Protein AF-A0A4D6GVQ2-F1 (afdb_monomer_lite)

Foldseek 3Di:
DDDDDDPPPDDDPPDDDDPPPPPPQQPALLVLLQPQDPWAKAKDWDWFQQCDPQDADPNDTFRTWIKMKIWTQHNQRKTKIKMWTKTAHNVCQQFIKGKIKIWIDDDDQPPPDQQAKIKMKMKMFGFGWDQDPPPGIDTDTDDPDIDIDIDIGTLVPDGLVVSLRSLLSSCNNPVPRSCVVCVVVVNCVPRPVVCSVVSCRSPHHDD

Structure (mmCIF, N/CA/C/O backbone):
data_AF-A0A4D6GVQ2-F1
#
_entry.id   AF-A0A4D6GVQ2-F1
#
loop_
_atom_site.group_PDB
_atom_site.id
_atom_site.type_symbol
_atom_site.label_atom_id
_atom_site.label_alt_id
_atom_site.label_comp_id
_atom_site.label_asym_id
_atom_site.label_entity_id
_atom_site.label_seq_id
_atom_site.pdbx_PDB_ins_code
_atom_site.Cartn_x
_atom_site.Cartn_y
_atom_site.Cartn_z
_atom_site.occupancy
_atom_site.B_iso_or_equiv
_atom_site.auth_seq_id
_atom_site.auth_comp_id
_atom_site.auth_asym_id
_atom_site.auth_atom_id
_atom_site.pdbx_PDB_model_num
ATOM 1 N N . MET A 1 1 ? -18.948 27.643 -24.471 1.00 31.52 1 MET A N 1
ATOM 2 C CA . MET A 1 1 ? -17.619 28.224 -24.749 1.00 31.52 1 MET A CA 1
ATOM 3 C C . MET A 1 1 ? -17.144 28.860 -23.460 1.00 31.52 1 MET A C 1
ATOM 5 O O . MET A 1 1 ? -17.769 29.808 -23.008 1.00 31.52 1 MET A O 1
ATOM 9 N N . THR A 1 2 ? -16.166 28.245 -22.803 1.00 42.34 2 THR A N 1
ATOM 10 C CA . THR A 1 2 ? -15.691 28.621 -21.466 1.00 42.34 2 THR A CA 1
ATOM 11 C C . THR A 1 2 ? -14.835 29.878 -21.585 1.00 42.34 2 THR A C 1
ATOM 13 O O . THR A 1 2 ? -13.816 29.862 -22.275 1.00 42.34 2 THR A O 1
ATOM 16 N N . ALA A 1 3 ? -15.286 30.978 -20.984 1.00 47.34 3 ALA A N 1
ATOM 17 C CA . ALA A 1 3 ? -14.523 32.217 -20.927 1.00 47.34 3 ALA A CA 1
ATOM 18 C C . ALA A 1 3 ? -13.301 32.003 -20.023 1.00 47.34 3 ALA A C 1
ATOM 20 O O . ALA A 1 3 ? -13.436 31.558 -18.884 1.00 47.34 3 ALA A O 1
ATOM 21 N N . TRP A 1 4 ? -12.112 32.266 -20.558 1.00 43.34 4 TRP A N 1
ATOM 22 C CA . TRP A 1 4 ? -10.882 32.321 -19.778 1.00 43.34 4 TRP A CA 1
ATOM 23 C C . TRP A 1 4 ? -10.948 33.515 -18.820 1.00 43.34 4 TRP A C 1
ATOM 25 O O . TRP A 1 4 ? -11.376 34.595 -19.218 1.00 43.34 4 TRP A O 1
ATOM 35 N N . ILE A 1 5 ? -10.541 33.311 -17.567 1.00 50.09 5 ILE A N 1
ATOM 36 C CA . ILE A 1 5 ? -10.506 34.361 -16.543 1.00 50.09 5 ILE A CA 1
ATOM 37 C C . ILE A 1 5 ? -9.301 35.268 -16.828 1.00 50.09 5 ILE A C 1
ATOM 39 O O . ILE A 1 5 ? -8.162 34.800 -16.804 1.00 50.09 5 ILE A O 1
ATOM 43 N N . ASP A 1 6 ? -9.560 36.546 -17.108 1.00 53.50 6 ASP A N 1
ATOM 44 C CA . ASP A 1 6 ? -8.537 37.577 -17.307 1.00 53.50 6 ASP A CA 1
ATOM 45 C C . ASP A 1 6 ? -7.999 38.057 -15.938 1.00 53.50 6 ASP A C 1
ATOM 47 O O . ASP A 1 6 ? -8.772 38.563 -15.119 1.00 53.50 6 ASP A O 1
ATOM 51 N N . PRO A 1 7 ? -6.686 37.934 -15.657 1.00 50.69 7 PRO A N 1
ATOM 52 C CA . PRO A 1 7 ? -6.075 38.385 -14.403 1.00 50.69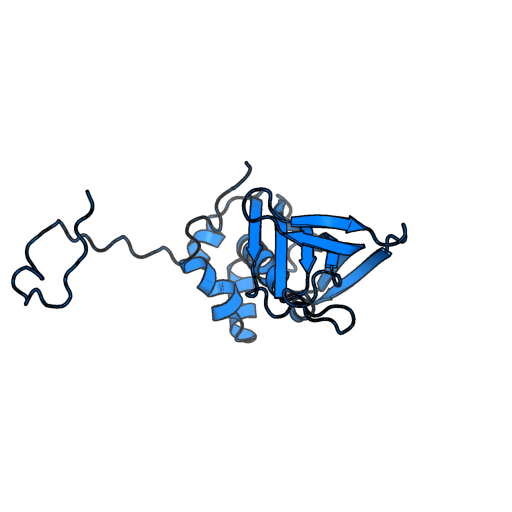 7 PRO A CA 1
ATOM 53 C C . PRO A 1 7 ? -6.169 39.897 -14.140 1.00 50.69 7 PRO A C 1
ATOM 55 O O . PRO A 1 7 ? -5.866 40.330 -13.027 1.00 50.69 7 PRO A O 1
ATOM 58 N N . ASN A 1 8 ? -6.555 40.701 -15.137 1.00 52.34 8 ASN A N 1
ATOM 59 C CA . ASN A 1 8 ? -6.670 42.155 -15.030 1.00 52.34 8 ASN A CA 1
ATOM 60 C C . ASN A 1 8 ? -8.111 42.667 -14.856 1.00 52.34 8 ASN A C 1
ATOM 62 O O . ASN A 1 8 ? -8.295 43.884 -14.765 1.00 52.34 8 ASN A O 1
ATOM 66 N N . GLU A 1 9 ? -9.127 41.799 -14.755 1.00 44.41 9 GLU A N 1
ATOM 67 C CA . GLU A 1 9 ? -10.478 42.242 -14.386 1.00 44.41 9 GLU A CA 1
ATOM 68 C C . GLU A 1 9 ? -10.534 42.642 -12.901 1.00 44.41 9 GLU A C 1
ATOM 70 O O . GLU A 1 9 ? -10.651 41.843 -11.967 1.00 44.41 9 GLU A O 1
ATOM 75 N N . THR A 1 10 ? -10.422 43.945 -12.670 1.00 47.41 10 THR A N 1
ATOM 76 C CA . THR A 1 10 ? -10.479 44.583 -11.361 1.00 47.41 10 THR A CA 1
ATOM 77 C C . THR A 1 10 ? -11.883 44.500 -10.750 1.00 47.41 10 THR A C 1
ATOM 79 O O . THR A 1 10 ? -12.776 45.275 -11.065 1.00 47.41 10 THR A O 1
ATOM 82 N N . ARG A 1 11 ? -12.034 43.562 -9.806 1.00 52.59 11 ARG A N 1
ATOM 83 C CA . ARG A 1 11 ? -12.835 43.632 -8.563 1.00 52.59 11 ARG A CA 1
ATOM 84 C C . ARG A 1 11 ? -14.104 44.511 -8.595 1.00 52.59 11 ARG A C 1
ATOM 86 O O . ARG A 1 11 ? -14.066 45.681 -8.219 1.00 52.59 11 ARG A O 1
ATOM 93 N N . SER A 1 12 ? -15.260 43.894 -8.847 1.00 47.81 12 SER A N 1
ATOM 94 C CA . SER A 1 12 ? -16.537 44.401 -8.301 1.00 47.81 12 SER A CA 1
ATOM 95 C C . SER A 1 12 ? -17.561 43.342 -7.880 1.00 47.81 12 SER A C 1
ATOM 97 O O . SER A 1 12 ? -18.487 43.687 -7.161 1.00 47.81 12 SER A O 1
ATOM 99 N N . ASN A 1 13 ? -17.372 42.059 -8.213 1.00 47.66 13 ASN A N 1
ATOM 100 C CA . ASN A 1 13 ? -18.377 41.019 -7.923 1.00 47.66 13 ASN A CA 1
ATOM 101 C C . ASN A 1 13 ? -17.930 39.937 -6.925 1.00 47.66 13 ASN A C 1
ATOM 103 O O . ASN A 1 13 ? -18.569 38.896 -6.813 1.00 47.66 13 ASN A O 1
ATOM 107 N N . TRP A 1 14 ? -16.859 40.169 -6.162 1.00 43.16 14 TRP A N 1
ATOM 108 C CA . TRP A 1 14 ? -16.526 39.306 -5.025 1.00 43.16 14 TRP A CA 1
ATOM 109 C C . TRP A 1 14 ? -17.446 39.643 -3.844 1.00 43.16 14 TRP A C 1
ATOM 111 O O . TRP A 1 14 ? -17.082 40.457 -2.998 1.00 43.16 14 TRP A O 1
ATOM 121 N N . GLY A 1 15 ? -18.643 39.052 -3.819 1.00 44.25 15 GLY A N 1
ATOM 122 C CA . GLY A 1 15 ? -19.545 39.116 -2.663 1.00 44.25 15 GLY A CA 1
ATOM 123 C C . GLY A 1 15 ? -21.009 39.455 -2.948 1.00 44.25 15 GLY A C 1
ATOM 124 O O . GLY A 1 15 ? -21.621 40.121 -2.120 1.00 44.25 15 GLY A O 1
ATOM 125 N N . GLN A 1 16 ? -21.578 39.037 -4.084 1.00 43.53 16 GLN A N 1
ATOM 126 C CA . GLN A 1 16 ? -23.038 39.036 -4.253 1.00 43.53 16 GLN A CA 1
ATOM 127 C C . GLN A 1 16 ? -23.552 37.650 -4.655 1.00 43.53 16 GLN A C 1
ATOM 129 O O . GLN A 1 16 ? -23.486 37.258 -5.817 1.00 43.53 16 GLN A O 1
ATOM 134 N N . ASP A 1 17 ? -24.026 36.947 -3.626 1.00 49.34 17 ASP A N 1
ATOM 135 C CA . ASP A 1 17 ? -25.096 35.949 -3.574 1.00 49.34 17 ASP A CA 1
ATOM 136 C C . ASP A 1 17 ? -25.233 34.977 -4.759 1.00 49.34 17 ASP A C 1
ATOM 138 O O . ASP A 1 17 ? -26.080 35.121 -5.643 1.00 49.34 17 ASP A O 1
ATOM 142 N N . GLN A 1 18 ? -24.490 33.876 -4.681 1.00 48.69 18 GLN A N 1
ATOM 143 C CA . GLN A 1 18 ? -25.150 32.572 -4.739 1.00 48.69 18 GLN A CA 1
ATOM 144 C C . GLN A 1 18 ? -25.273 32.086 -3.299 1.00 48.69 18 GLN A C 1
ATOM 146 O O . GLN A 1 18 ? -24.472 32.490 -2.467 1.00 48.69 18 GLN A O 1
ATOM 151 N N . ASP A 1 19 ? -26.307 31.307 -3.006 1.00 47.62 19 ASP A N 1
ATOM 152 C CA . ASP A 1 19 ? -26.579 30.689 -1.707 1.00 47.62 19 ASP A CA 1
ATOM 153 C C . ASP A 1 19 ? -25.318 29.941 -1.215 1.00 47.62 19 ASP A C 1
ATOM 155 O O . ASP A 1 19 ? -25.113 28.763 -1.504 1.00 47.62 19 ASP A O 1
ATOM 159 N N . ASP A 1 20 ? -24.413 30.666 -0.548 1.00 47.25 20 ASP A N 1
ATOM 160 C CA . ASP A 1 20 ? -23.130 30.194 -0.028 1.00 47.25 20 ASP A CA 1
ATOM 161 C C . ASP A 1 20 ? -23.420 29.443 1.276 1.00 47.25 20 ASP A C 1
ATOM 163 O O . ASP A 1 20 ? -22.915 29.754 2.360 1.00 47.25 20 ASP A O 1
ATOM 167 N N . THR A 1 21 ? -24.265 28.411 1.199 1.00 51.47 21 THR A N 1
ATOM 168 C CA . THR A 1 21 ? -24.137 27.323 2.155 1.00 51.47 21 THR A CA 1
ATOM 169 C C . THR A 1 21 ? -22.737 26.780 1.948 1.00 51.47 21 THR A C 1
ATOM 171 O O . THR A 1 21 ? -22.467 26.099 0.955 1.00 51.47 21 THR A O 1
ATOM 174 N N . LEU A 1 22 ? -21.833 27.142 2.865 1.00 53.53 22 LEU A N 1
ATOM 175 C CA . LEU A 1 22 ? -20.539 26.491 2.993 1.00 53.53 22 LEU A CA 1
ATOM 176 C C . LEU A 1 22 ? -20.786 24.988 2.831 1.00 53.53 22 LEU A C 1
ATOM 178 O O . LEU A 1 22 ? -21.693 24.474 3.496 1.00 53.53 22 LEU A O 1
ATOM 182 N N . PRO A 1 23 ? -20.048 24.297 1.946 1.00 57.31 23 PRO A N 1
ATOM 183 C CA . PRO A 1 23 ? -20.227 22.865 1.792 1.00 57.31 23 PRO A CA 1
ATOM 184 C C . PRO A 1 23 ? -20.141 22.222 3.172 1.00 57.31 23 PRO A C 1
ATOM 186 O O . PRO A 1 23 ? -19.286 22.612 3.979 1.00 57.31 23 PRO A O 1
ATOM 189 N N . ASP A 1 24 ? -21.045 21.277 3.444 1.00 58.78 24 ASP A N 1
ATOM 190 C CA . ASP A 1 24 ? -21.084 20.584 4.727 1.00 58.78 24 ASP A CA 1
ATOM 191 C C . ASP A 1 24 ? -19.670 20.160 5.112 1.00 58.78 24 ASP A C 1
ATOM 193 O O . ASP A 1 24 ? -18.930 19.578 4.307 1.00 58.78 24 ASP A O 1
ATOM 197 N N . ARG A 1 25 ? -19.275 20.493 6.345 1.00 65.12 25 ARG A N 1
ATOM 198 C CA . ARG A 1 25 ? -17.953 20.144 6.858 1.00 65.12 25 ARG A CA 1
ATOM 199 C C . ARG A 1 25 ? -17.745 18.653 6.618 1.00 65.12 25 ARG A C 1
ATOM 201 O O . ARG A 1 25 ? -18.511 17.837 7.130 1.00 65.12 25 ARG A O 1
ATOM 208 N N . ALA A 1 26 ? -16.712 18.312 5.844 1.00 63.72 26 ALA A N 1
ATOM 209 C CA . ALA A 1 26 ? -16.400 16.922 5.550 1.00 63.72 26 ALA A CA 1
ATOM 210 C C . ALA A 1 26 ? -16.341 16.141 6.867 1.00 63.72 26 ALA A C 1
ATOM 212 O O . ALA A 1 26 ? -15.605 16.521 7.787 1.00 63.72 26 ALA A O 1
ATOM 213 N N . ARG A 1 27 ? -17.159 15.088 6.964 1.00 77.81 27 ARG A N 1
ATOM 214 C CA . ARG A 1 27 ? -17.234 14.276 8.179 1.00 77.81 27 ARG A CA 1
ATOM 215 C C . ARG A 1 27 ? -15.834 13.760 8.536 1.00 77.81 27 ARG A C 1
ATOM 217 O O . ARG A 1 27 ? -15.112 13.339 7.621 1.00 77.81 27 ARG A O 1
ATOM 224 N N . PRO A 1 28 ? -15.435 13.791 9.819 1.00 86.19 28 PRO A N 1
ATOM 225 C CA . PRO A 1 28 ? -14.136 13.299 10.258 1.00 86.19 28 PRO A CA 1
ATOM 226 C C . PRO A 1 28 ? -13.843 11.886 9.743 1.00 86.19 28 PRO A C 1
ATOM 228 O O . PRO A 1 28 ? -14.727 11.030 9.704 1.00 86.19 28 PRO A O 1
ATOM 231 N N . THR A 1 29 ? -12.583 11.629 9.372 1.00 90.44 29 THR A N 1
ATOM 232 C CA . THR A 1 29 ? -12.117 10.318 8.881 1.00 90.44 29 THR A CA 1
ATOM 233 C C . THR A 1 29 ? -12.570 9.173 9.786 1.00 90.44 29 THR A C 1
ATOM 235 O O . THR A 1 29 ? -13.053 8.159 9.295 1.00 90.44 29 THR A O 1
ATOM 238 N N . ILE A 1 30 ? -12.441 9.351 11.102 1.00 91.88 30 ILE A N 1
ATOM 239 C CA . ILE A 1 30 ? -12.736 8.314 12.096 1.00 91.88 30 ILE A CA 1
ATOM 240 C C . ILE A 1 30 ? -14.224 8.005 12.183 1.00 91.88 30 ILE A C 1
ATOM 242 O O . ILE A 1 30 ? -14.588 6.837 12.259 1.00 91.88 30 ILE A O 1
ATOM 246 N N . GLU A 1 31 ? -15.082 9.021 12.107 1.00 91.19 31 GLU A N 1
ATOM 247 C CA . GLU A 1 31 ? -16.534 8.820 12.097 1.00 91.19 31 GLU A CA 1
ATOM 248 C C . GLU A 1 31 ? -16.954 8.028 10.855 1.00 91.19 31 GLU A C 1
ATOM 250 O O . GLU A 1 31 ? -17.662 7.030 10.961 1.00 91.19 31 GLU A O 1
ATOM 255 N N . ARG A 1 32 ? -16.423 8.397 9.680 1.00 93.31 32 ARG A N 1
ATOM 256 C CA . ARG A 1 32 ? -16.677 7.665 8.428 1.00 93.31 32 ARG A CA 1
ATOM 257 C C . ARG A 1 32 ? -16.190 6.215 8.492 1.00 93.31 32 ARG A C 1
ATOM 259 O O . ARG A 1 32 ? -16.883 5.321 8.014 1.00 93.31 32 ARG A O 1
ATOM 266 N N . ALA A 1 33 ? -15.013 5.979 9.069 1.00 92.44 33 ALA A N 1
ATOM 267 C CA . ALA A 1 33 ? -14.464 4.636 9.219 1.00 92.44 33 ALA A CA 1
ATOM 268 C C . ALA A 1 33 ? -15.300 3.785 10.192 1.00 92.44 33 ALA A C 1
ATOM 270 O O . ALA A 1 33 ? -15.617 2.641 9.881 1.00 92.44 33 ALA A O 1
ATOM 271 N N . ALA A 1 34 ? -15.718 4.355 11.327 1.00 90.56 34 ALA A N 1
ATOM 272 C CA . ALA A 1 34 ? -16.506 3.666 12.350 1.00 90.56 34 ALA A CA 1
ATOM 273 C C . ALA A 1 34 ? -17.932 3.306 11.899 1.00 90.56 34 ALA A C 1
ATOM 275 O O . ALA A 1 34 ? -18.481 2.302 12.343 1.00 90.56 34 ALA A O 1
ATOM 276 N N . GLU A 1 35 ? -18.530 4.095 11.005 1.00 92.31 35 GLU A N 1
ATOM 277 C CA . GLU A 1 35 ? -19.838 3.796 10.405 1.00 92.31 35 GLU A CA 1
ATOM 278 C C . GLU A 1 35 ? -19.778 2.709 9.318 1.00 92.31 35 GLU A C 1
ATOM 280 O O . GLU A 1 35 ? -20.816 2.261 8.823 1.00 92.31 35 GLU A O 1
ATOM 285 N N . THR A 1 36 ? -18.579 2.284 8.913 1.00 92.19 36 THR A N 1
ATOM 286 C CA . THR A 1 36 ? -18.422 1.305 7.838 1.00 92.19 36 THR A CA 1
ATOM 287 C C . THR A 1 36 ? -18.815 -0.084 8.317 1.00 92.19 36 THR A C 1
ATOM 289 O O . THR A 1 36 ? -18.169 -0.673 9.180 1.00 92.19 36 THR A O 1
ATOM 292 N N . GLY A 1 37 ? -19.867 -0.638 7.717 1.00 90.62 37 GLY A N 1
ATOM 293 C CA . GLY A 1 37 ? -20.284 -2.011 7.974 1.00 90.62 37 GLY A CA 1
ATOM 294 C C . GLY A 1 37 ? -19.305 -3.039 7.403 1.00 90.62 37 GLY A C 1
ATOM 295 O O . GLY A 1 37 ? -18.723 -2.844 6.334 1.00 90.62 37 GLY A O 1
ATOM 296 N N . LEU A 1 38 ? -19.173 -4.166 8.103 1.00 91.06 38 LEU A N 1
ATOM 297 C CA . LEU A 1 38 ? -18.469 -5.352 7.619 1.00 91.06 38 LEU A CA 1
ATOM 298 C C . LEU A 1 38 ? -19.464 -6.368 7.025 1.00 91.06 38 LEU A C 1
ATOM 300 O O . LEU A 1 38 ? -20.580 -6.493 7.535 1.00 91.06 38 LEU A O 1
ATOM 304 N N . PRO A 1 39 ? -19.078 -7.138 5.991 1.00 94.00 39 PRO A N 1
ATOM 305 C CA . PRO A 1 39 ? -17.797 -7.088 5.289 1.00 94.00 39 PRO A CA 1
ATOM 306 C C . PRO A 1 39 ? -17.661 -5.843 4.401 1.00 94.00 39 PRO A C 1
ATOM 308 O O . PRO A 1 39 ? -18.630 -5.331 3.839 1.00 94.00 39 PRO A O 1
ATOM 311 N N . PHE A 1 40 ? -16.422 -5.395 4.237 1.00 94.50 40 PHE A N 1
ATOM 312 C CA . PHE A 1 40 ? -16.062 -4.255 3.406 1.00 94.50 40 PHE A CA 1
ATOM 313 C C . PHE A 1 40 ? -15.113 -4.683 2.290 1.00 94.50 40 PHE A C 1
ATOM 315 O O . PHE A 1 40 ? -14.178 -5.449 2.529 1.00 94.50 40 PHE A O 1
ATOM 322 N N . GLN A 1 41 ? -15.313 -4.151 1.084 1.00 95.88 41 GLN A N 1
ATOM 323 C CA . GLN A 1 41 ? -14.420 -4.376 -0.046 1.00 95.88 41 GLN A CA 1
ATOM 324 C C . GLN A 1 41 ? -14.369 -3.161 -0.974 1.00 95.88 41 GLN A C 1
ATOM 326 O O . GLN A 1 41 ? -15.376 -2.495 -1.225 1.00 95.88 41 GLN A O 1
ATOM 331 N N . TYR A 1 42 ? -13.194 -2.921 -1.545 1.00 95.25 42 TYR A N 1
ATOM 332 C CA . TYR A 1 42 ? -13.009 -2.000 -2.653 1.00 95.25 42 TYR A CA 1
ATOM 333 C C . TYR A 1 42 ? -12.035 -2.540 -3.694 1.00 95.25 42 TYR A C 1
ATOM 335 O O . TYR A 1 42 ? -11.153 -3.351 -3.398 1.00 95.25 42 TYR A O 1
ATOM 343 N N . ARG A 1 43 ? -12.158 -1.992 -4.898 1.00 95.44 43 ARG A N 1
ATOM 344 C CA . ARG A 1 43 ? -11.197 -2.055 -5.986 1.00 95.44 43 ARG A CA 1
ATOM 345 C C . ARG A 1 43 ? -10.769 -0.639 -6.356 1.00 95.44 43 ARG A C 1
ATOM 347 O O . ARG A 1 43 ? -11.571 0.289 -6.337 1.00 95.44 43 ARG A O 1
ATOM 354 N N . GLU A 1 44 ? -9.491 -0.467 -6.652 1.00 94.19 44 GLU A N 1
ATOM 355 C CA . GLU A 1 44 ? -8.927 0.813 -7.066 1.00 94.19 44 GLU A CA 1
ATOM 356 C C . GLU A 1 44 ? -7.783 0.577 -8.049 1.00 94.19 44 GLU A C 1
ATOM 358 O O . GLU A 1 44 ? -6.957 -0.309 -7.836 1.00 94.19 44 GLU A O 1
ATOM 363 N N . GLN A 1 45 ? -7.735 1.360 -9.122 1.00 94.19 45 GLN A N 1
ATOM 364 C CA . GLN A 1 45 ? -6.622 1.383 -10.065 1.00 94.19 45 GLN A CA 1
ATOM 365 C C . GLN A 1 45 ? -5.852 2.686 -9.879 1.00 94.19 45 GLN A C 1
ATOM 367 O O . GLN A 1 45 ? -6.442 3.748 -9.671 1.00 94.19 45 GLN A O 1
ATOM 372 N N . ARG A 1 46 ? -4.527 2.596 -9.914 1.00 93.06 46 ARG A N 1
ATOM 373 C CA . ARG A 1 46 ? -3.617 3.729 -9.791 1.00 93.06 46 ARG A CA 1
ATOM 374 C C . ARG A 1 46 ? -2.623 3.700 -10.933 1.00 93.06 46 ARG A C 1
ATOM 376 O O . ARG A 1 46 ? -2.119 2.635 -11.279 1.00 93.06 46 ARG A O 1
ATOM 383 N N . TYR A 1 47 ? -2.338 4.884 -11.451 1.00 94.19 47 TYR A N 1
ATOM 384 C CA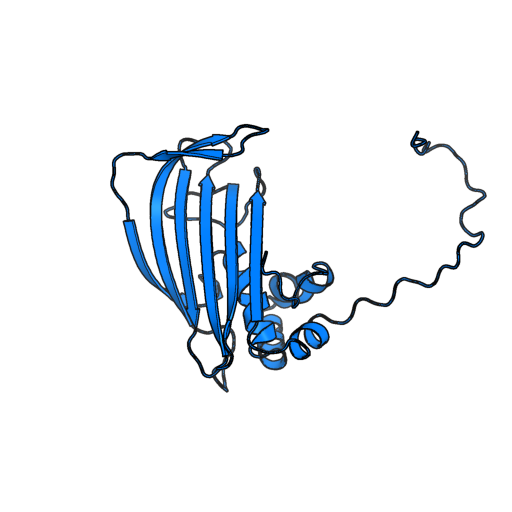 . TYR A 1 47 ? -1.302 5.132 -12.434 1.00 94.19 47 TYR A CA 1
ATOM 385 C C . TYR A 1 47 ? -0.412 6.258 -11.911 1.00 94.19 47 TYR A C 1
ATOM 387 O O . TYR A 1 47 ? -0.916 7.275 -11.429 1.00 94.19 47 TYR A O 1
ATOM 395 N N . PHE A 1 48 ? 0.894 6.046 -11.981 1.00 93.75 48 PHE A N 1
ATOM 396 C CA . PHE A 1 48 ? 1.931 6.987 -11.596 1.00 93.75 48 PHE A CA 1
ATOM 397 C C . PHE A 1 48 ? 2.905 7.120 -12.754 1.00 93.75 48 PHE A C 1
ATOM 399 O O . PHE A 1 48 ? 3.463 6.122 -13.208 1.00 93.75 48 PHE A O 1
ATOM 406 N N . ASP A 1 49 ? 3.132 8.359 -13.170 1.00 92.19 49 ASP A N 1
ATOM 407 C CA . ASP A 1 49 ? 4.124 8.731 -14.171 1.00 92.19 49 ASP A CA 1
ATOM 408 C C . ASP A 1 49 ? 5.141 9.658 -13.506 1.00 92.19 49 ASP A C 1
ATOM 410 O O . ASP A 1 49 ? 4.800 10.773 -13.104 1.00 92.19 49 ASP A O 1
ATOM 414 N N . GLY A 1 50 ? 6.335 9.132 -13.231 1.00 92.88 50 GLY A N 1
ATOM 415 C CA . GLY A 1 50 ? 7.438 9.839 -12.566 1.00 92.88 50 GLY A CA 1
ATOM 416 C C . GLY A 1 50 ? 7.159 10.305 -11.131 1.00 92.88 50 GLY A C 1
ATOM 417 O O . GLY A 1 50 ? 7.950 11.051 -10.560 1.00 92.88 50 GLY A O 1
ATOM 418 N N . THR A 1 51 ? 6.030 9.904 -10.552 1.00 93.94 51 THR A N 1
ATOM 419 C CA . THR A 1 51 ? 5.510 10.397 -9.265 1.00 93.94 51 THR A CA 1
ATOM 420 C C . THR A 1 51 ? 5.337 9.295 -8.226 1.00 93.94 51 THR A C 1
ATOM 422 O O . THR A 1 51 ? 4.941 9.581 -7.093 1.00 93.94 51 THR A O 1
ATOM 425 N N . LEU A 1 52 ? 5.636 8.039 -8.580 1.00 93.31 52 LEU A N 1
ATOM 426 C CA . LEU A 1 52 ? 5.698 6.960 -7.604 1.00 93.31 52 LEU A CA 1
ATOM 427 C C . LEU A 1 52 ? 6.910 7.207 -6.705 1.00 93.31 52 LEU A C 1
ATOM 429 O O . LEU A 1 52 ? 8.032 7.342 -7.183 1.00 93.31 52 LEU A O 1
ATOM 433 N N . SER A 1 53 ? 6.672 7.284 -5.402 1.00 90.50 53 SER A N 1
ATOM 434 C CA . SER A 1 53 ? 7.701 7.562 -4.405 1.00 90.50 53 SER A CA 1
ATOM 435 C C . SER A 1 53 ? 7.790 6.446 -3.374 1.00 90.50 53 SER A C 1
ATOM 437 O O . SER A 1 53 ? 6.827 5.711 -3.134 1.00 90.50 53 SER A O 1
ATOM 439 N N . ASP A 1 54 ? 8.969 6.325 -2.760 1.00 89.56 54 ASP A N 1
ATOM 440 C CA . ASP A 1 54 ? 9.253 5.386 -1.671 1.00 89.56 54 ASP A CA 1
ATOM 441 C C . ASP A 1 54 ? 8.970 3.910 -2.030 1.00 89.56 54 ASP A C 1
ATOM 443 O O . ASP A 1 54 ? 8.567 3.100 -1.186 1.00 89.56 54 ASP A O 1
ATOM 447 N N . VAL A 1 55 ? 9.200 3.547 -3.298 1.00 92.56 55 VAL A N 1
ATOM 448 C CA . VAL A 1 55 ? 9.175 2.164 -3.793 1.00 92.56 55 VAL A CA 1
ATOM 449 C C . VAL A 1 55 ? 10.589 1.755 -4.191 1.00 92.56 55 VAL A C 1
ATOM 451 O O . VAL A 1 55 ? 10.984 1.857 -5.350 1.00 92.56 55 VAL A O 1
ATOM 454 N N . ARG A 1 56 ? 11.363 1.284 -3.206 1.00 93.38 56 ARG A N 1
ATOM 455 C CA . ARG A 1 56 ? 12.703 0.726 -3.423 1.00 93.38 56 ARG A CA 1
ATOM 456 C C . ARG A 1 56 ? 12.686 -0.786 -3.220 1.00 93.38 56 ARG A C 1
ATOM 458 O O . ARG A 1 56 ? 12.378 -1.250 -2.125 1.00 93.38 56 ARG A O 1
ATOM 465 N N . LEU A 1 57 ? 13.030 -1.544 -4.257 1.00 91.62 57 LEU A N 1
ATOM 466 C CA . LEU A 1 57 ? 13.127 -3.006 -4.223 1.00 91.62 57 LEU A CA 1
ATOM 467 C C . LEU A 1 57 ? 14.463 -3.418 -4.832 1.00 91.62 57 LEU A C 1
ATOM 469 O O . LEU A 1 57 ? 14.831 -2.916 -5.889 1.00 91.62 57 LEU A O 1
ATOM 473 N N . ASP A 1 58 ? 15.193 -4.304 -4.156 1.00 88.44 58 ASP A N 1
ATOM 474 C CA . ASP A 1 58 ? 16.475 -4.836 -4.642 1.00 88.44 58 ASP A CA 1
ATOM 475 C C . ASP A 1 58 ? 17.501 -3.734 -4.995 1.00 88.44 58 ASP A C 1
ATOM 477 O O . ASP A 1 58 ? 18.309 -3.860 -5.908 1.00 88.44 58 ASP A O 1
ATOM 481 N N . GLY A 1 59 ? 17.451 -2.611 -4.264 1.00 89.88 59 GLY A N 1
ATOM 482 C CA . GLY A 1 59 ? 18.294 -1.427 -4.479 1.00 89.88 59 GLY A CA 1
ATOM 483 C C . GLY A 1 59 ? 17.780 -0.448 -5.542 1.00 89.88 59 GLY A C 1
ATOM 484 O O . GLY A 1 59 ? 18.197 0.712 -5.535 1.00 89.88 59 GLY A O 1
ATOM 485 N N . ILE A 1 60 ? 16.829 -0.868 -6.378 1.00 92.38 60 ILE A N 1
ATOM 486 C CA . ILE A 1 60 ? 16.249 -0.082 -7.471 1.00 92.38 60 ILE A CA 1
ATOM 487 C C . ILE A 1 60 ? 15.070 0.735 -6.954 1.00 92.38 60 ILE A C 1
ATOM 489 O O . ILE A 1 60 ? 14.206 0.222 -6.242 1.00 92.38 60 ILE A O 1
ATOM 493 N N . GLU A 1 61 ? 15.038 2.013 -7.311 1.00 95.06 61 GLU A N 1
ATOM 494 C CA . GLU A 1 61 ? 13.960 2.939 -6.974 1.00 95.06 61 GLU A CA 1
ATOM 495 C C . GLU A 1 61 ? 13.022 3.098 -8.170 1.00 95.06 61 GLU A C 1
ATOM 497 O O . GLU A 1 61 ? 13.412 3.618 -9.212 1.00 95.06 61 GLU A O 1
ATOM 502 N N . TYR A 1 62 ? 11.790 2.619 -8.021 1.00 95.94 62 TYR A N 1
ATOM 503 C CA . TYR A 1 62 ? 10.779 2.654 -9.070 1.00 95.94 62 TYR A CA 1
ATOM 504 C C . TYR A 1 62 ? 9.991 3.960 -8.984 1.00 95.94 62 TYR A C 1
ATOM 506 O O . TYR A 1 62 ? 9.407 4.268 -7.945 1.00 95.94 62 TYR A O 1
ATOM 514 N N . THR A 1 63 ? 9.952 4.706 -10.088 1.00 96.56 63 THR A N 1
ATOM 515 C CA . THR A 1 63 ? 9.389 6.067 -10.153 1.00 96.56 63 THR A CA 1
ATOM 516 C C . THR A 1 63 ? 8.044 6.134 -10.867 1.00 96.56 63 THR A C 1
ATOM 518 O O . THR A 1 63 ? 7.337 7.138 -10.775 1.00 96.56 63 THR A O 1
ATOM 521 N N . SER A 1 64 ? 7.655 5.057 -11.544 1.00 96.25 64 SER A N 1
ATOM 522 C CA . SER A 1 64 ? 6.372 4.929 -12.224 1.00 96.25 64 SER A CA 1
ATOM 523 C C . SER A 1 64 ? 5.736 3.576 -11.948 1.00 96.25 64 SER A C 1
ATOM 525 O O . SER A 1 64 ? 6.399 2.605 -11.568 1.00 96.25 64 SER A O 1
ATOM 527 N N . GLY A 1 65 ? 4.424 3.502 -12.132 1.00 96.12 65 GLY A N 1
ATOM 528 C CA . GLY A 1 65 ? 3.706 2.261 -11.920 1.00 96.12 65 GLY A CA 1
ATOM 529 C C . GLY A 1 65 ? 2.241 2.341 -12.285 1.00 96.12 65 GLY A C 1
ATOM 530 O O . GLY A 1 65 ? 1.583 3.358 -12.088 1.00 96.12 65 GLY A O 1
ATOM 531 N N . GLU A 1 66 ? 1.712 1.217 -12.740 1.00 96.00 66 GLU A N 1
ATOM 532 C CA . GLU A 1 66 ? 0.287 1.003 -12.899 1.00 96.00 66 GLU A CA 1
ATOM 533 C C . GLU A 1 66 ? -0.100 -0.233 -12.106 1.00 96.00 66 GLU A C 1
ATOM 535 O O . GLU A 1 66 ? 0.429 -1.324 -12.328 1.00 96.00 66 GLU A O 1
ATOM 540 N N . TYR A 1 67 ? -1.035 -0.087 -11.174 1.00 95.75 67 TYR A N 1
ATOM 541 C CA . TYR A 1 67 ? -1.489 -1.225 -10.399 1.00 95.75 67 TYR A CA 1
ATOM 542 C C . TYR A 1 67 ? -2.958 -1.139 -10.017 1.00 95.75 67 TYR A C 1
ATOM 544 O O . TYR A 1 67 ? -3.543 -0.074 -9.831 1.00 95.75 67 TYR A O 1
ATOM 552 N N . VAL A 1 68 ? -3.546 -2.319 -9.855 1.00 96.75 68 VAL A N 1
ATOM 553 C CA . VAL A 1 68 ? -4.894 -2.516 -9.336 1.00 96.75 68 VAL A CA 1
ATOM 554 C C . VAL A 1 68 ? -4.793 -3.124 -7.949 1.00 96.75 68 VAL A C 1
ATOM 556 O O . VAL A 1 68 ? -4.167 -4.171 -7.761 1.00 96.75 68 VAL A O 1
ATOM 559 N N . VAL A 1 69 ? -5.470 -2.498 -6.997 1.00 96.94 69 VAL A N 1
ATOM 560 C CA . VAL A 1 69 ? -5.614 -2.952 -5.618 1.00 96.94 69 VAL A CA 1
ATOM 561 C C . VAL A 1 69 ? -7.037 -3.419 -5.389 1.00 96.94 69 VAL A C 1
ATOM 563 O O . VAL A 1 69 ? -7.990 -2.765 -5.797 1.00 96.94 69 VAL A O 1
ATOM 566 N N . ASN A 1 70 ? -7.177 -4.552 -4.714 1.00 97.12 70 ASN A N 1
ATOM 567 C CA . ASN A 1 70 ? -8.428 -5.024 -4.148 1.00 97.12 70 ASN A CA 1
ATOM 568 C C . ASN A 1 70 ? -8.198 -5.202 -2.650 1.00 97.12 70 ASN A C 1
ATOM 570 O O . ASN A 1 70 ? -7.407 -6.057 -2.252 1.00 97.12 70 ASN A O 1
ATOM 574 N N . GLY A 1 71 ? -8.835 -4.373 -1.835 1.00 96.75 71 GLY A N 1
ATOM 575 C CA . GLY A 1 71 ? -8.721 -4.417 -0.381 1.00 96.75 71 GLY A CA 1
ATOM 576 C C . GLY A 1 71 ? -10.054 -4.761 0.254 1.00 96.75 71 GLY A C 1
ATOM 577 O O . GLY A 1 71 ? -11.100 -4.373 -0.264 1.00 96.75 71 GLY A O 1
ATOM 578 N N . GLY A 1 72 ? -10.027 -5.463 1.378 1.00 96.06 72 GLY A N 1
ATOM 579 C CA . GLY A 1 72 ? -11.229 -5.734 2.143 1.00 96.06 72 GLY A CA 1
ATOM 580 C C . GLY A 1 72 ? -10.965 -6.126 3.587 1.00 96.06 72 GLY A C 1
ATOM 581 O O . GLY A 1 72 ? -9.872 -6.571 3.948 1.00 96.06 72 GLY A O 1
ATOM 582 N N . VAL A 1 73 ? -12.006 -5.948 4.393 1.00 94.81 73 VAL A N 1
ATOM 583 C CA . VAL A 1 73 ? -12.105 -6.444 5.764 1.00 94.81 73 VAL A CA 1
ATOM 584 C C . VAL A 1 73 ? -13.298 -7.392 5.808 1.00 94.81 73 VAL A C 1
ATOM 586 O O . VAL A 1 73 ? -14.420 -7.021 5.460 1.00 94.81 73 VAL A O 1
ATOM 589 N N . MET A 1 74 ? -13.039 -8.637 6.181 1.00 92.94 74 MET A N 1
ATOM 590 C CA . MET A 1 74 ? -14.037 -9.700 6.252 1.00 92.94 74 MET A CA 1
ATOM 591 C C . MET A 1 74 ? -14.939 -9.519 7.486 1.00 92.94 74 MET A C 1
ATOM 593 O O . MET A 1 74 ? -14.640 -8.724 8.375 1.00 92.94 74 MET A O 1
ATOM 597 N N . GLY A 1 75 ? -16.054 -10.255 7.559 1.00 90.06 75 GLY A N 1
ATOM 598 C CA . GLY A 1 75 ? -16.999 -10.159 8.686 1.00 90.06 75 GLY A CA 1
ATOM 599 C C . GLY A 1 75 ? -16.415 -10.571 10.046 1.00 90.06 75 GLY A C 1
ATOM 600 O O . GLY A 1 75 ? -16.887 -10.114 11.078 1.00 90.06 75 GLY A O 1
ATOM 601 N N . ASP A 1 76 ? -15.365 -11.392 10.049 1.00 89.81 76 ASP A N 1
ATOM 602 C CA . ASP A 1 76 ? -14.571 -11.779 11.225 1.00 89.81 76 ASP A CA 1
ATOM 603 C C . ASP A 1 76 ? -13.408 -10.808 11.512 1.00 89.81 76 ASP A C 1
ATOM 605 O O . ASP A 1 76 ? -12.572 -11.067 12.375 1.00 89.81 76 ASP A O 1
ATOM 609 N N . HIS A 1 77 ? -13.355 -9.680 10.799 1.00 90.12 77 HIS A N 1
ATOM 610 C CA . HIS A 1 77 ? -12.284 -8.690 10.831 1.00 90.12 77 HIS A CA 1
ATOM 611 C C . HIS A 1 77 ? -10.927 -9.180 10.295 1.00 90.12 77 HIS A C 1
ATOM 613 O O . HIS A 1 77 ? -9.907 -8.548 10.587 1.00 90.12 77 HIS A O 1
ATOM 619 N N . ALA A 1 78 ? -10.858 -10.257 9.508 1.00 92.31 78 ALA A N 1
ATOM 620 C CA . ALA A 1 78 ? -9.642 -10.556 8.754 1.00 92.31 78 ALA A CA 1
ATOM 621 C C . ALA A 1 78 ? -9.417 -9.490 7.664 1.00 92.31 78 ALA A C 1
ATOM 623 O O . ALA A 1 78 ? -10.333 -9.140 6.916 1.00 92.31 78 ALA A O 1
ATOM 624 N N . LEU A 1 79 ? -8.194 -8.968 7.562 1.00 93.94 79 LEU A N 1
ATOM 625 C CA . LEU A 1 79 ? -7.797 -7.999 6.540 1.00 93.94 79 LEU A CA 1
ATOM 626 C C . LEU A 1 79 ? -7.148 -8.739 5.378 1.00 93.94 79 LEU A C 1
ATOM 628 O O . LEU A 1 79 ? -6.222 -9.529 5.571 1.00 93.94 79 LEU A O 1
ATOM 632 N N . LYS A 1 80 ? -7.592 -8.438 4.158 1.00 96.25 80 LYS A N 1
ATOM 633 C CA . LYS A 1 80 ? -6.962 -8.943 2.941 1.00 96.25 80 LYS A CA 1
ATOM 634 C C . LYS A 1 80 ? -6.803 -7.830 1.920 1.00 96.25 80 LYS A C 1
ATOM 636 O O . LYS A 1 80 ? -7.769 -7.193 1.511 1.00 96.25 80 LYS A O 1
ATOM 641 N N . LEU A 1 81 ? -5.574 -7.645 1.466 1.00 97.62 81 LEU A N 1
ATOM 642 C CA . LEU A 1 81 ? -5.211 -6.746 0.385 1.00 97.62 81 LEU A CA 1
ATOM 643 C C . LEU A 1 81 ? -4.559 -7.564 -0.725 1.00 97.62 81 LEU A C 1
ATOM 645 O O . LEU A 1 81 ? -3.669 -8.368 -0.470 1.00 97.62 81 LEU A O 1
ATOM 649 N N . HIS A 1 82 ? -4.969 -7.342 -1.964 1.00 97.94 82 HIS A N 1
ATOM 650 C CA . HIS A 1 82 ? -4.317 -7.892 -3.139 1.00 97.94 82 HIS A CA 1
ATOM 651 C C . HIS A 1 82 ? -3.986 -6.766 -4.113 1.00 97.94 82 HIS A C 1
ATOM 653 O O . HI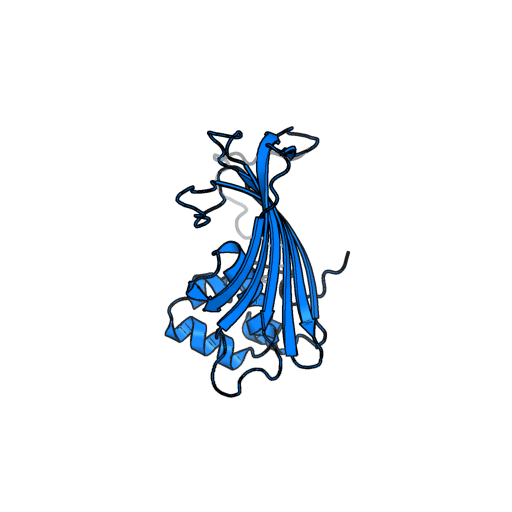S A 1 82 ? -4.891 -6.103 -4.614 1.00 97.94 82 HIS A O 1
ATOM 659 N N . ALA A 1 83 ? -2.712 -6.597 -4.444 1.00 97.56 83 ALA A N 1
ATOM 660 C CA . ALA A 1 83 ? -2.254 -5.660 -5.460 1.00 97.56 83 ALA A CA 1
ATOM 661 C C . ALA A 1 83 ? -1.614 -6.418 -6.626 1.00 97.56 83 ALA A C 1
ATOM 663 O O . ALA A 1 83 ? -0.950 -7.434 -6.439 1.00 97.56 83 ALA A O 1
ATOM 664 N N . ARG A 1 84 ? -1.824 -5.954 -7.853 1.00 97.50 84 ARG A N 1
ATOM 665 C CA . ARG A 1 84 ? -1.134 -6.478 -9.038 1.00 97.50 84 ARG A CA 1
ATOM 666 C C . ARG A 1 84 ? -0.899 -5.362 -10.031 1.00 97.50 84 ARG A C 1
ATOM 668 O O . ARG A 1 84 ? -1.752 -4.486 -10.147 1.00 97.50 84 ARG A O 1
ATOM 675 N N . GLY A 1 85 ? 0.191 -5.434 -10.773 1.00 96.88 85 GLY A N 1
ATOM 676 C CA . GLY A 1 85 ? 0.512 -4.383 -11.722 1.00 96.88 85 GLY A CA 1
ATOM 677 C C . GLY A 1 85 ? 1.924 -4.461 -12.266 1.00 96.88 85 GLY A C 1
ATOM 678 O O . GLY A 1 85 ? 2.575 -5.509 -12.204 1.00 96.88 85 GLY A O 1
ATOM 679 N N . LEU A 1 86 ? 2.358 -3.321 -12.781 1.00 96.94 86 LEU A N 1
ATOM 680 C CA . LEU A 1 86 ? 3.683 -3.035 -13.296 1.00 96.94 86 LEU A CA 1
ATOM 681 C C . LEU A 1 86 ? 4.260 -1.860 -12.507 1.00 96.94 86 LEU A C 1
ATOM 683 O O . LEU A 1 86 ? 3.548 -0.908 -12.192 1.00 96.94 86 LEU A O 1
ATOM 687 N N . ILE A 1 87 ? 5.547 -1.924 -12.202 1.00 96.88 87 ILE A N 1
ATOM 688 C CA . ILE A 1 87 ? 6.342 -0.784 -11.740 1.00 96.88 87 ILE A CA 1
ATOM 689 C C . ILE A 1 87 ? 7.578 -0.686 -12.622 1.00 96.88 87 ILE A C 1
ATOM 691 O O . ILE A 1 87 ? 8.100 -1.712 -13.065 1.00 96.88 87 ILE A O 1
ATOM 695 N N . TRP A 1 88 ? 8.028 0.529 -12.906 1.00 96.69 88 TRP A N 1
ATOM 696 C CA . TRP A 1 88 ? 9.210 0.762 -13.732 1.00 96.69 88 TRP A CA 1
ATOM 697 C C . TRP A 1 88 ? 9.942 2.037 -13.329 1.00 96.69 88 TRP A C 1
ATOM 699 O O . TRP A 1 88 ? 9.406 2.901 -12.627 1.00 96.69 88 TRP A O 1
ATOM 709 N N . VAL A 1 89 ? 11.188 2.137 -13.777 1.00 96.31 89 VAL A N 1
ATOM 710 C CA . VAL A 1 89 ? 11.973 3.368 -13.710 1.00 96.31 89 VAL A CA 1
ATOM 711 C C . VAL A 1 89 ? 11.647 4.204 -14.948 1.00 96.31 89 VAL A C 1
ATOM 713 O O . VAL A 1 89 ? 11.787 3.728 -16.070 1.00 96.31 89 VAL A O 1
ATOM 716 N N . THR A 1 90 ? 11.197 5.447 -14.762 1.00 93.12 90 THR A N 1
ATOM 717 C CA . THR A 1 90 ? 10.777 6.340 -15.864 1.00 93.12 90 THR A CA 1
ATOM 718 C C . THR A 1 90 ? 11.897 6.549 -16.879 1.00 93.12 90 THR A C 1
ATOM 720 O O . THR A 1 90 ? 11.678 6.434 -18.079 1.00 93.12 90 THR A O 1
ATOM 723 N N . GLU A 1 91 ? 13.105 6.810 -16.382 1.00 92.81 91 GLU A N 1
ATOM 724 C CA . GLU A 1 91 ? 14.289 7.080 -17.204 1.00 92.81 91 GLU A CA 1
ATOM 725 C C . GLU A 1 91 ? 14.929 5.801 -17.768 1.00 92.81 91 GLU A C 1
ATOM 727 O O . GLU A 1 91 ? 15.751 5.865 -18.679 1.00 92.81 91 GLU A O 1
ATOM 732 N N . GLU A 1 92 ? 14.556 4.629 -17.245 1.00 92.81 92 GLU A N 1
ATOM 733 C CA . GLU A 1 92 ? 15.107 3.341 -17.665 1.00 92.81 92 GLU A CA 1
ATOM 734 C C . GLU A 1 92 ? 14.003 2.270 -17.746 1.00 92.81 92 GLU A C 1
ATOM 736 O O . GLU A 1 92 ? 13.922 1.387 -16.891 1.00 92.81 92 GLU A O 1
ATOM 741 N N . PRO A 1 93 ? 13.144 2.300 -18.785 1.00 88.50 93 PRO A N 1
ATOM 742 C CA . PRO A 1 93 ? 11.996 1.390 -18.901 1.00 88.50 93 PRO A CA 1
ATOM 743 C C . PRO A 1 93 ? 12.362 -0.099 -19.025 1.00 88.50 93 PRO A C 1
ATOM 745 O O . PRO A 1 93 ? 11.506 -0.966 -18.849 1.00 88.50 93 PRO A O 1
ATOM 748 N N . ALA A 1 94 ? 13.632 -0.407 -19.310 1.00 89.75 94 ALA A N 1
ATOM 749 C CA . ALA A 1 94 ? 14.178 -1.762 -19.246 1.00 89.75 94 ALA A CA 1
ATOM 750 C C . ALA A 1 94 ? 14.266 -2.304 -17.807 1.00 89.75 94 ALA A C 1
ATOM 752 O O . ALA A 1 94 ? 14.348 -3.509 -17.612 1.00 89.75 94 ALA A O 1
ATOM 753 N N . GLN A 1 95 ? 14.220 -1.437 -16.792 1.00 91.62 95 GLN A N 1
ATOM 754 C CA . GLN A 1 95 ? 14.067 -1.825 -15.395 1.00 91.62 95 GLN A CA 1
ATOM 755 C C . GLN A 1 95 ? 12.583 -1.805 -15.024 1.00 91.62 95 GLN A C 1
ATOM 757 O O . GLN A 1 95 ? 12.078 -0.867 -14.396 1.00 91.62 95 GLN A O 1
ATOM 762 N N . CYS A 1 96 ? 11.866 -2.853 -15.429 1.00 94.38 96 CYS A N 1
ATOM 763 C CA . CYS A 1 96 ? 10.465 -3.054 -15.087 1.00 94.38 96 CYS A CA 1
ATOM 764 C C . CYS A 1 96 ? 10.261 -4.341 -14.280 1.00 94.38 96 CYS A C 1
ATOM 766 O O . CYS A 1 96 ? 10.955 -5.347 -14.436 1.00 94.38 96 CYS A O 1
ATOM 768 N N . ARG A 1 97 ? 9.253 -4.316 -13.408 1.00 95.00 97 ARG A N 1
ATOM 769 C CA . ARG A 1 97 ? 8.801 -5.472 -12.642 1.00 95.00 97 ARG A CA 1
ATOM 770 C C . ARG A 1 97 ? 7.288 -5.604 -12.734 1.00 95.00 97 ARG A C 1
ATOM 772 O O . ARG A 1 97 ? 6.536 -4.740 -12.280 1.00 95.00 97 ARG A O 1
ATOM 779 N N . ARG A 1 98 ? 6.833 -6.749 -13.244 1.00 96.75 98 ARG A N 1
ATOM 780 C CA . ARG A 1 98 ? 5.442 -7.195 -13.134 1.00 96.75 98 ARG A CA 1
ATOM 781 C C . ARG A 1 98 ? 5.250 -7.941 -11.833 1.00 96.75 98 ARG A C 1
ATOM 783 O O . ARG A 1 98 ? 6.004 -8.865 -11.547 1.00 96.75 98 ARG A O 1
ATOM 790 N N . PHE A 1 99 ? 4.226 -7.594 -11.060 1.00 96.38 99 PHE A N 1
ATOM 791 C CA . PHE A 1 99 ? 4.031 -8.165 -9.730 1.00 96.38 99 PHE A CA 1
ATOM 792 C C . PHE A 1 99 ? 2.582 -8.561 -9.428 1.00 96.38 99 PHE A C 1
ATOM 794 O O . PHE A 1 99 ? 1.609 -8.041 -9.983 1.00 96.38 99 PHE A O 1
ATOM 801 N N . LYS A 1 100 ? 2.458 -9.494 -8.488 1.00 97.75 100 LYS A N 1
ATOM 802 C CA . LYS A 1 100 ? 1.268 -9.795 -7.698 1.00 97.75 100 LYS A CA 1
ATOM 803 C C . LYS A 1 100 ? 1.686 -9.817 -6.235 1.00 97.75 100 LYS A C 1
ATOM 805 O O . LYS A 1 100 ? 2.690 -10.431 -5.896 1.00 97.75 100 LYS A O 1
ATOM 810 N N . LEU A 1 101 ? 0.904 -9.173 -5.391 1.00 97.56 101 LEU A N 1
ATOM 811 C CA . LEU A 1 101 ? 1.135 -9.012 -3.968 1.00 97.56 101 LEU A CA 1
ATOM 812 C C . LEU A 1 101 ? -0.162 -9.340 -3.238 1.00 97.56 101 LEU A C 1
ATOM 814 O O . LEU A 1 101 ? -1.233 -8.877 -3.629 1.00 97.56 101 LEU A O 1
ATOM 818 N N . GLN A 1 102 ? -0.063 -10.100 -2.161 1.00 98.19 102 GLN A N 1
ATOM 819 C CA . GLN A 1 102 ? -1.134 -10.295 -1.204 1.00 98.19 102 GLN A CA 1
ATOM 820 C C . GLN A 1 102 ? -0.605 -9.954 0.185 1.00 98.19 102 GLN A C 1
ATOM 822 O O . GLN A 1 102 ? 0.434 -10.470 0.581 1.00 98.19 102 GLN A O 1
ATOM 827 N N . VAL A 1 103 ? -1.329 -9.113 0.914 1.00 97.31 103 VAL A N 1
ATOM 828 C CA . VAL A 1 103 ? -1.062 -8.778 2.314 1.00 97.31 103 VAL A CA 1
ATOM 829 C C . VAL A 1 103 ? -2.268 -9.230 3.124 1.00 97.31 103 VAL A C 1
ATOM 831 O O . VAL A 1 103 ? -3.404 -8.883 2.789 1.00 97.31 103 VAL A O 1
ATOM 834 N N . VAL A 1 104 ? -2.036 -10.045 4.146 1.00 95.38 104 VAL A N 1
ATOM 835 C CA . VAL A 1 104 ? -3.087 -10.613 4.995 1.00 95.38 104 VAL A CA 1
ATOM 836 C C . VAL A 1 104 ? -2.791 -10.310 6.451 1.00 95.38 104 VAL A C 1
ATOM 838 O O . VAL A 1 104 ? -1.634 -10.279 6.870 1.00 95.38 104 VAL A O 1
ATOM 841 N N . ARG A 1 105 ? -3.856 -10.100 7.222 1.00 91.75 105 ARG A N 1
ATOM 842 C CA . ARG A 1 105 ? -3.788 -10.096 8.677 1.00 91.75 105 ARG A CA 1
ATOM 843 C C . ARG A 1 105 ? -5.019 -10.779 9.259 1.00 91.75 105 ARG A C 1
ATOM 845 O O . ARG A 1 105 ? -6.140 -10.313 9.050 1.00 91.75 105 ARG A O 1
ATOM 852 N N . ASP A 1 106 ? -4.791 -11.865 9.984 1.00 87.31 106 ASP A N 1
ATOM 853 C CA . ASP A 1 106 ? -5.853 -12.737 10.490 1.00 87.31 106 ASP A CA 1
ATOM 854 C C . ASP A 1 106 ? -6.668 -12.105 11.622 1.00 87.31 106 ASP A C 1
ATOM 856 O O . ASP A 1 106 ? -6.195 -11.215 12.335 1.00 87.31 106 ASP A O 1
ATOM 860 N N . SER A 1 107 ? -7.906 -12.581 11.772 1.00 82.00 107 SER A N 1
ATOM 861 C CA . SER A 1 107 ? -8.805 -12.313 12.899 1.00 82.00 107 SER A CA 1
ATOM 862 C C . SER A 1 107 ? -8.337 -12.984 14.204 1.00 82.00 107 SER A C 1
ATOM 864 O O . SER A 1 107 ? -7.680 -14.024 14.135 1.00 82.00 107 SER A O 1
ATOM 866 N N . PRO A 1 108 ? -8.784 -12.513 15.383 1.00 69.62 108 PRO A N 1
ATOM 867 C CA . PRO A 1 108 ? -9.499 -11.254 15.619 1.00 69.62 108 PRO A CA 1
ATOM 868 C C . PRO A 1 108 ? -8.551 -10.049 15.455 1.00 69.62 108 PRO A C 1
ATOM 870 O O . PRO A 1 108 ? -7.334 -10.234 15.386 1.00 69.62 108 PRO A O 1
ATOM 873 N N . PRO A 1 109 ? -9.051 -8.799 15.372 1.00 65.88 109 PRO A N 1
ATOM 874 C CA . PRO A 1 109 ? -8.187 -7.645 15.599 1.00 65.88 109 PRO A CA 1
ATOM 875 C C . PRO A 1 109 ? -7.526 -7.870 16.954 1.00 65.88 109 PRO A C 1
ATOM 877 O O . PRO A 1 109 ? -8.225 -8.164 17.918 1.00 65.88 109 PRO A O 1
ATOM 880 N N . ALA A 1 110 ? -6.197 -7.806 17.031 1.00 59.81 110 ALA A N 1
ATOM 881 C CA . ALA A 1 110 ? -5.549 -7.952 18.323 1.00 59.81 110 ALA A CA 1
ATOM 882 C C . ALA A 1 110 ? -6.132 -6.887 19.261 1.00 59.81 110 ALA A C 1
ATOM 884 O O . ALA A 1 110 ? -6.032 -5.697 18.956 1.00 59.81 110 ALA A O 1
ATOM 885 N N . ASP A 1 111 ? -6.702 -7.315 20.392 1.00 57.62 111 ASP A N 1
ATOM 886 C CA . ASP A 1 111 ? -7.284 -6.436 21.421 1.00 57.62 111 ASP A CA 1
ATOM 887 C C . ASP A 1 111 ? -6.266 -5.420 21.980 1.00 57.62 111 ASP A C 1
ATOM 889 O O . ASP A 1 111 ? -6.611 -4.529 22.751 1.00 57.62 111 ASP A O 1
ATOM 893 N N . THR A 1 112 ? -4.989 -5.563 21.610 1.00 54.34 112 THR A N 1
ATOM 894 C CA . THR A 1 112 ? -3.854 -4.827 22.163 1.00 54.34 112 THR A CA 1
ATOM 895 C C . THR A 1 112 ? -3.020 -4.054 21.136 1.00 54.34 112 THR A C 1
ATOM 897 O O . THR A 1 112 ? -2.316 -3.130 21.539 1.00 54.34 112 THR A O 1
ATOM 900 N N . VAL A 1 113 ? -3.044 -4.380 19.832 1.00 63.16 113 VAL A N 1
ATOM 901 C CA . VAL A 1 113 ? -2.139 -3.745 18.846 1.00 63.16 113 VAL A CA 1
ATOM 902 C C . VAL A 1 113 ? -2.757 -3.674 17.439 1.00 63.16 113 VAL A C 1
ATOM 904 O O . VAL A 1 113 ? -2.762 -4.683 16.732 1.00 63.16 113 VAL A O 1
ATOM 907 N N . PRO A 1 114 ? -3.205 -2.509 16.935 1.00 65.31 114 PRO A N 1
ATOM 908 C CA . PRO A 1 114 ? -3.377 -2.315 15.494 1.00 65.31 114 PRO A CA 1
ATOM 909 C C . PRO A 1 114 ? -2.001 -2.067 14.851 1.00 65.31 114 PRO A C 1
ATOM 911 O O . PRO A 1 114 ? -1.031 -1.760 15.549 1.00 65.31 114 PRO A O 1
ATOM 914 N N . TYR A 1 115 ? -1.898 -2.230 13.531 1.00 77.19 115 TYR A N 1
ATOM 915 C CA . TYR A 1 115 ? -0.624 -2.123 12.802 1.00 77.19 115 TYR A CA 1
ATOM 916 C C . TYR A 1 115 ? 0.498 -3.025 13.348 1.00 77.19 115 TYR A C 1
ATOM 918 O O . TYR A 1 115 ? 1.597 -2.561 13.670 1.00 77.19 115 TYR A O 1
ATOM 926 N N . GLY A 1 116 ? 0.189 -4.319 13.468 1.00 81.25 116 GLY A N 1
ATOM 927 C CA . GLY A 1 116 ? 1.148 -5.366 13.824 1.00 81.25 116 GLY A CA 1
ATOM 928 C C . GLY A 1 116 ? 1.923 -5.884 12.612 1.00 81.25 116 GLY A C 1
ATOM 929 O O . GLY A 1 116 ? 2.290 -5.117 11.717 1.00 81.25 116 GLY A O 1
ATOM 930 N N . ASP A 1 117 ? 2.125 -7.196 12.595 1.00 90.50 117 ASP A N 1
ATOM 931 C CA . ASP A 1 117 ? 2.736 -7.898 11.476 1.00 90.50 117 ASP A CA 1
ATOM 932 C C . ASP A 1 117 ? 1.688 -8.351 10.461 1.00 90.50 117 ASP A C 1
ATOM 934 O O . ASP A 1 117 ? 0.532 -8.632 10.801 1.00 90.50 117 ASP A O 1
ATOM 938 N N . TYR A 1 118 ? 2.117 -8.403 9.206 1.00 94.19 118 TYR A N 1
ATOM 939 C CA . TYR A 1 118 ? 1.316 -8.827 8.073 1.00 94.19 118 TYR A CA 1
ATOM 940 C C . TYR A 1 118 ? 2.016 -9.962 7.349 1.00 94.19 118 TYR A C 1
ATOM 942 O O . TYR A 1 118 ? 3.221 -9.890 7.095 1.00 94.19 118 TYR A O 1
ATOM 950 N N . ASP A 1 119 ? 1.240 -10.960 6.945 1.00 96.31 119 ASP A N 1
ATOM 951 C CA . ASP A 1 119 ? 1.727 -12.000 6.055 1.00 96.31 119 ASP A CA 1
ATOM 952 C C . ASP A 1 119 ? 1.670 -11.494 4.621 1.00 96.31 119 ASP A C 1
ATOM 954 O O . ASP A 1 119 ? 0.609 -11.164 4.079 1.00 96.31 119 ASP A O 1
ATOM 958 N N . VAL A 1 120 ? 2.844 -11.422 4.008 1.00 97.25 120 VAL A N 1
ATOM 959 C CA . VAL A 1 120 ? 3.055 -10.895 2.672 1.00 97.25 120 VAL A CA 1
ATOM 960 C C . VAL A 1 120 ? 3.444 -12.042 1.755 1.00 97.25 120 VAL A C 1
ATOM 962 O O . VAL A 1 120 ? 4.469 -12.699 1.922 1.00 97.25 120 VAL A O 1
ATOM 965 N N . TRP A 1 121 ? 2.623 -12.282 0.741 1.00 98.00 121 TRP A N 1
ATOM 966 C CA . TRP A 1 121 ? 2.976 -13.133 -0.385 1.00 98.00 121 TRP A CA 1
ATOM 967 C C . TRP A 1 121 ? 3.205 -12.257 -1.603 1.00 98.00 121 TRP A C 1
ATOM 969 O O . TRP A 1 121 ? 2.349 -11.441 -1.942 1.00 98.00 121 TRP A O 1
ATOM 979 N N . GLN A 1 122 ? 4.318 -12.456 -2.297 1.00 96.62 122 GLN A N 1
ATOM 980 C CA . GLN A 1 122 ? 4.561 -11.782 -3.562 1.00 96.62 122 GLN A CA 1
ATOM 981 C C . GLN A 1 122 ? 5.032 -12.746 -4.637 1.00 96.62 122 GLN A C 1
ATOM 983 O O . GLN A 1 122 ? 5.701 -13.742 -4.375 1.00 96.62 122 GLN A O 1
ATOM 988 N N . ARG A 1 123 ? 4.684 -12.421 -5.875 1.00 96.88 123 ARG A N 1
ATOM 989 C CA . ARG A 1 123 ? 5.181 -13.072 -7.077 1.00 96.88 123 ARG A CA 1
ATOM 990 C C . ARG A 1 123 ? 5.508 -12.005 -8.096 1.00 96.88 123 ARG A C 1
ATOM 992 O O . ARG A 1 123 ? 4.673 -11.137 -8.342 1.00 96.88 123 ARG A O 1
ATOM 999 N N . TYR A 1 124 ? 6.682 -12.074 -8.699 1.00 95.75 124 TYR A N 1
ATOM 1000 C CA . TYR A 1 124 ? 7.120 -11.058 -9.641 1.00 95.75 124 TYR A CA 1
ATOM 1001 C C . TYR A 1 124 ? 7.979 -11.624 -10.762 1.00 95.75 124 TYR A C 1
ATOM 1003 O O . TYR A 1 124 ? 8.484 -12.740 -10.680 1.00 95.75 124 TYR A O 1
ATOM 1011 N N . GLN A 1 125 ? 8.077 -10.848 -11.832 1.00 95.88 125 GLN A N 1
ATOM 1012 C CA . GLN A 1 125 ? 8.875 -11.144 -13.008 1.00 95.88 125 GLN A CA 1
ATOM 1013 C C . GLN A 1 125 ? 9.481 -9.840 -13.525 1.00 95.88 125 GLN A C 1
ATOM 1015 O O . GLN A 1 125 ? 8.781 -8.824 -13.577 1.00 95.88 125 GLN A O 1
ATOM 1020 N N . PHE A 1 126 ? 10.757 -9.889 -13.890 1.00 94.94 126 PHE A N 1
ATOM 1021 C CA . PHE A 1 126 ? 11.461 -8.779 -14.523 1.00 94.94 126 PHE A CA 1
ATOM 1022 C C . PHE A 1 126 ? 11.199 -8.740 -16.029 1.00 94.94 126 PHE A C 1
ATOM 1024 O O . PHE A 1 126 ? 10.754 -9.724 -16.627 1.00 94.94 126 PHE A O 1
ATOM 1031 N N . GLY A 1 127 ? 11.398 -7.575 -16.619 1.00 94.38 127 GLY A N 1
ATOM 1032 C CA . GLY A 1 127 ? 11.172 -7.339 -18.032 1.00 94.38 127 GLY A CA 1
ATOM 1033 C C . GLY A 1 127 ? 11.367 -5.880 -18.381 1.00 94.38 127 GLY A C 1
ATOM 1034 O O . GLY A 1 127 ? 11.796 -5.076 -17.552 1.00 94.38 127 GLY A O 1
ATOM 1035 N N . SER A 1 128 ? 10.935 -5.528 -19.581 1.00 94.25 128 SER A N 1
ATOM 1036 C CA . SER A 1 128 ? 10.876 -4.151 -20.052 1.00 94.25 128 SER A CA 1
ATOM 1037 C C . SER A 1 128 ? 9.432 -3.688 -20.219 1.00 94.25 128 SER A C 1
ATOM 1039 O O . SER A 1 128 ? 8.498 -4.491 -20.338 1.00 94.25 128 SER A O 1
ATOM 1041 N N . VAL A 1 129 ? 9.234 -2.371 -20.192 1.00 95.25 129 VAL A N 1
ATOM 1042 C CA . VAL A 1 129 ? 7.933 -1.755 -20.452 1.00 95.25 129 VAL A CA 1
ATOM 1043 C C . VAL A 1 129 ? 8.024 -0.745 -21.586 1.00 95.25 129 VAL A C 1
ATOM 1045 O O . VAL A 1 129 ? 8.947 0.063 -21.647 1.00 95.25 129 VAL A O 1
ATOM 1048 N N . THR A 1 130 ? 7.027 -0.768 -22.465 1.00 93.81 130 THR A N 1
ATOM 1049 C CA . THR A 1 130 ? 6.755 0.316 -23.414 1.00 93.81 130 THR A CA 1
ATOM 1050 C C . THR A 1 130 ? 5.477 1.014 -22.977 1.00 93.81 130 THR A C 1
ATOM 1052 O O . THR A 1 130 ? 4.464 0.351 -22.778 1.00 93.81 130 THR A O 1
ATOM 1055 N N . VAL A 1 131 ? 5.513 2.334 -22.801 1.00 91.12 131 VAL A N 1
ATOM 1056 C CA . VAL A 1 131 ? 4.350 3.115 -22.357 1.00 91.12 131 VAL A CA 1
ATOM 1057 C C . VAL A 1 131 ? 3.760 3.853 -23.550 1.00 91.12 131 VAL A C 1
ATOM 1059 O O . VAL A 1 131 ? 4.382 4.775 -24.077 1.00 91.12 131 VAL A O 1
ATOM 1062 N N . ASP A 1 132 ? 2.564 3.447 -23.972 1.00 89.88 132 ASP A N 1
ATOM 1063 C CA . ASP A 1 132 ? 1.792 4.169 -24.979 1.00 89.88 132 ASP A CA 1
ATOM 1064 C C . ASP A 1 132 ? 0.830 5.171 -24.302 1.00 89.88 132 ASP A C 1
ATOM 1066 O O . ASP A 1 132 ? 0.165 4.808 -23.327 1.00 89.88 132 ASP A O 1
ATOM 1070 N N . PRO A 1 133 ? 0.706 6.422 -24.791 1.00 83.56 133 PRO A N 1
ATOM 1071 C CA . PRO A 1 133 ? -0.187 7.423 -24.194 1.00 83.56 133 PRO A CA 1
ATOM 1072 C C . PRO A 1 133 ? -1.683 7.071 -24.227 1.00 83.56 133 PRO A C 1
ATOM 1074 O O . PRO A 1 133 ? -2.465 7.688 -23.504 1.00 83.56 133 PRO A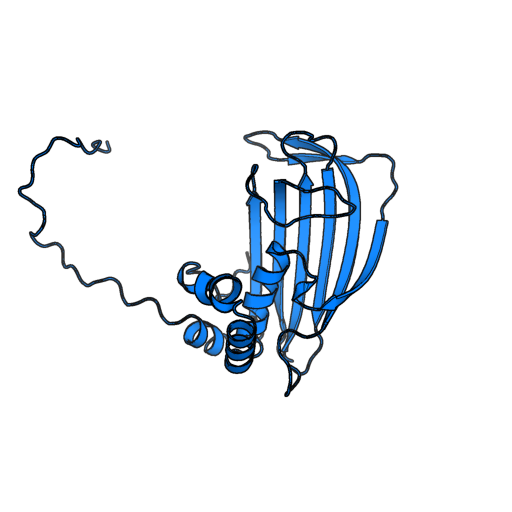 O 1
ATOM 1077 N N . ILE A 1 134 ? -2.096 6.149 -25.099 1.00 86.81 134 ILE A N 1
ATOM 1078 C CA . ILE A 1 134 ? -3.490 5.758 -25.325 1.00 86.81 134 ILE A CA 1
ATOM 1079 C C . ILE A 1 134 ? -3.747 4.363 -24.750 1.00 86.81 134 ILE A C 1
ATOM 1081 O O . ILE A 1 134 ? -4.732 4.166 -24.041 1.00 86.81 134 ILE A O 1
ATOM 1085 N N . GLU A 1 135 ? -2.880 3.399 -25.060 1.00 85.06 135 GLU A N 1
ATOM 1086 C CA . GLU A 1 135 ? -3.056 1.991 -24.680 1.00 85.06 135 GLU A CA 1
ATOM 1087 C C . GLU A 1 135 ? -2.484 1.657 -23.294 1.00 85.06 135 GLU A C 1
ATOM 1089 O O . GLU A 1 135 ? -2.866 0.650 -22.697 1.00 85.06 135 GLU A O 1
ATOM 1094 N N . GLY A 1 136 ? -1.619 2.518 -22.751 1.00 87.88 136 GLY A N 1
ATOM 1095 C CA . GLY A 1 136 ? -0.965 2.315 -21.463 1.00 87.88 136 GLY A CA 1
ATOM 1096 C C . GLY A 1 136 ? 0.304 1.454 -21.551 1.00 87.88 136 GLY A C 1
ATOM 1097 O O . GLY A 1 136 ? 0.883 1.276 -22.627 1.00 87.88 136 GLY A O 1
ATOM 1098 N N . PRO A 1 137 ? 0.804 0.953 -20.408 1.00 92.62 137 PRO A N 1
ATOM 1099 C CA . PRO A 1 137 ? 2.047 0.195 -20.353 1.00 92.62 137 PRO A CA 1
ATOM 1100 C C . PRO A 1 137 ? 1.883 -1.241 -20.875 1.00 92.62 137 PRO A C 1
ATOM 1102 O O . PRO A 1 137 ? 1.088 -2.035 -20.370 1.00 92.62 137 PRO A O 1
ATOM 1105 N N . THR A 1 138 ? 2.723 -1.611 -21.838 1.00 94.19 138 THR A N 1
ATOM 1106 C CA . THR A 1 138 ? 2.884 -2.979 -22.341 1.00 94.19 138 THR A CA 1
ATOM 1107 C C . THR A 1 138 ? 4.157 -3.590 -21.774 1.00 94.19 138 THR A C 1
ATOM 1109 O O . THR A 1 138 ? 5.225 -2.993 -21.868 1.00 94.19 138 THR A O 1
ATOM 1112 N N . PHE A 1 139 ? 4.045 -4.783 -21.188 1.00 94.81 139 PHE A N 1
ATOM 1113 C CA . PHE A 1 139 ? 5.153 -5.484 -20.538 1.00 94.81 139 PHE A CA 1
ATOM 1114 C C . PHE A 1 139 ? 5.685 -6.630 -21.394 1.00 94.81 139 PHE A C 1
ATOM 1116 O O . PHE A 1 139 ? 4.931 -7.541 -21.753 1.00 94.81 139 PHE A O 1
ATOM 1123 N N . GLU A 1 140 ? 6.995 -6.632 -21.611 1.00 95.06 140 GLU A N 1
ATOM 1124 C CA . GLU A 1 140 ? 7.728 -7.720 -22.247 1.00 95.06 140 GLU A CA 1
ATOM 1125 C C . GLU A 1 140 ? 8.597 -8.412 -21.191 1.00 95.06 140 GLU A C 1
ATOM 1127 O O . GLU A 1 140 ? 9.481 -7.772 -20.623 1.00 95.06 140 GLU A O 1
ATOM 1132 N N . PRO A 1 141 ? 8.336 -9.691 -20.864 1.00 94.06 141 PRO A N 1
ATOM 1133 C CA . PRO A 1 141 ? 9.127 -10.398 -19.869 1.00 94.06 141 PRO A CA 1
ATOM 1134 C C . PRO A 1 141 ? 10.551 -10.629 -20.370 1.00 94.06 141 PRO A C 1
ATOM 1136 O O . PRO A 1 141 ? 10.738 -11.120 -21.485 1.00 94.06 141 PRO A O 1
ATOM 1139 N N . ASP A 1 142 ? 11.526 -10.398 -19.494 1.00 89.75 142 ASP A N 1
ATOM 1140 C CA . ASP A 1 142 ? 12.828 -11.046 -19.633 1.00 89.75 142 ASP A CA 1
ATOM 1141 C C . ASP A 1 142 ? 12.637 -12.551 -19.395 1.00 89.75 142 ASP A C 1
ATOM 1143 O O . ASP A 1 142 ? 11.557 -12.961 -18.949 1.00 89.75 142 ASP A O 1
ATOM 1147 N N . ASP A 1 143 ? 13.642 -13.369 -19.734 1.00 78.25 143 ASP A N 1
ATOM 1148 C CA . ASP A 1 143 ? 13.679 -14.832 -19.561 1.00 78.25 143 ASP A CA 1
ATOM 1149 C C . ASP A 1 143 ? 12.708 -15.353 -18.482 1.00 78.25 143 ASP A C 1
ATOM 1151 O O . ASP A 1 143 ? 12.611 -14.761 -17.413 1.00 78.25 143 ASP A O 1
ATOM 1155 N N . ASN A 1 144 ? 11.994 -16.460 -18.750 1.00 67.44 144 ASN A N 1
ATOM 1156 C CA . ASN A 1 144 ? 10.837 -17.007 -17.994 1.00 67.44 144 ASN A CA 1
ATOM 1157 C C . ASN A 1 144 ? 11.051 -17.363 -16.492 1.00 67.44 144 ASN A C 1
ATOM 1159 O O . ASN A 1 144 ? 10.390 -18.253 -15.952 1.00 67.44 144 ASN A O 1
ATOM 1163 N N . ASP A 1 145 ? 11.947 -16.685 -15.795 1.00 82.88 145 ASP A N 1
ATOM 1164 C CA . ASP A 1 145 ? 12.212 -16.774 -14.379 1.00 82.88 145 ASP A CA 1
ATOM 1165 C C . ASP A 1 145 ? 11.214 -15.926 -13.580 1.00 82.88 145 ASP A C 1
ATOM 1167 O O . ASP A 1 145 ? 11.217 -14.693 -13.573 1.00 82.88 145 ASP A O 1
ATOM 1171 N N . ILE A 1 146 ? 10.291 -16.622 -12.922 1.00 93.12 146 ILE A N 1
ATOM 1172 C CA . ILE A 1 146 ? 9.258 -16.010 -12.101 1.00 93.12 146 ILE A CA 1
ATOM 1173 C C . ILE A 1 146 ? 9.583 -16.282 -10.639 1.00 93.12 146 ILE A C 1
ATOM 1175 O O . ILE A 1 146 ? 9.520 -17.424 -10.184 1.00 93.12 146 ILE A O 1
ATOM 1179 N N . GLN A 1 147 ? 9.816 -15.215 -9.885 1.00 94.31 147 GLN A N 1
ATOM 1180 C CA . GLN A 1 147 ? 10.147 -15.284 -8.469 1.00 94.31 147 GLN A CA 1
ATOM 1181 C C . GLN A 1 147 ? 8.881 -15.292 -7.610 1.00 94.31 147 GLN A C 1
ATOM 1183 O O . GLN A 1 147 ? 7.878 -14.649 -7.937 1.00 94.31 147 GLN A O 1
ATOM 1188 N N . THR A 1 148 ? 8.887 -16.060 -6.520 1.00 96.12 148 THR A N 1
ATOM 1189 C CA . THR A 1 148 ? 7.776 -16.135 -5.559 1.00 96.12 148 THR A CA 1
ATOM 1190 C C . THR A 1 148 ? 8.316 -16.184 -4.140 1.00 96.12 148 THR A C 1
ATOM 1192 O O . THR A 1 148 ? 9.141 -17.032 -3.818 1.00 96.12 148 THR A O 1
ATOM 1195 N N . GLU A 1 149 ? 7.793 -15.320 -3.277 1.00 95.31 149 GLU A N 1
ATOM 1196 C CA . GLU A 1 149 ? 8.273 -15.139 -1.911 1.00 95.31 149 GLU A CA 1
ATOM 1197 C C . GLU A 1 149 ? 7.108 -15.064 -0.917 1.00 95.31 149 GLU A C 1
ATOM 1199 O O . GLU A 1 149 ? 5.988 -14.657 -1.248 1.00 95.31 149 GLU A O 1
ATOM 1204 N N . ARG A 1 150 ? 7.390 -15.476 0.321 1.00 96.50 150 ARG A N 1
ATOM 1205 C CA . ARG A 1 150 ? 6.516 -15.314 1.486 1.00 96.50 150 ARG A CA 1
ATOM 1206 C C . ARG A 1 150 ? 7.335 -14.749 2.625 1.00 96.50 150 ARG A C 1
ATOM 1208 O O . ARG A 1 150 ? 8.353 -15.335 2.983 1.00 96.50 150 ARG A O 1
ATOM 1215 N N . THR A 1 151 ? 6.875 -13.649 3.188 1.00 95.50 151 THR A N 1
ATOM 1216 C CA . THR A 1 151 ? 7.512 -12.985 4.318 1.00 95.50 151 THR A CA 1
ATOM 1217 C C . THR A 1 151 ? 6.450 -12.525 5.304 1.00 95.50 151 THR A C 1
ATOM 1219 O O . THR A 1 151 ? 5.276 -12.397 4.964 1.00 95.50 151 THR A O 1
ATOM 1222 N N . THR A 1 152 ? 6.873 -12.275 6.534 1.00 95.19 152 THR A N 1
ATOM 1223 C CA . THR A 1 152 ? 6.070 -11.572 7.531 1.00 95.19 152 THR A CA 1
ATOM 1224 C C . THR A 1 152 ? 6.755 -10.234 7.769 1.00 95.19 152 THR A C 1
ATOM 1226 O O . THR A 1 152 ? 7.972 -10.195 7.967 1.00 95.19 152 THR A O 1
ATOM 1229 N N . ALA A 1 153 ? 6.006 -9.138 7.682 1.00 93.88 153 ALA A N 1
ATOM 1230 C CA . ALA A 1 153 ? 6.561 -7.791 7.751 1.00 93.88 153 ALA A CA 1
ATOM 1231 C C . ALA A 1 153 ? 5.715 -6.886 8.660 1.00 93.88 153 ALA A C 1
ATOM 1233 O O . ALA A 1 153 ? 4.485 -6.898 8.545 1.00 93.88 153 ALA A O 1
ATOM 1234 N N . PRO A 1 154 ? 6.341 -6.064 9.522 1.00 93.12 154 PRO A N 1
ATOM 1235 C CA . PRO A 1 154 ? 5.621 -5.048 10.276 1.00 93.12 154 PRO A CA 1
ATOM 1236 C C . PRO A 1 154 ? 5.119 -3.948 9.338 1.00 93.12 154 PRO A C 1
ATOM 1238 O O . PRO A 1 154 ? 5.691 -3.723 8.269 1.00 93.12 154 PRO A O 1
ATOM 1241 N N . PHE A 1 155 ? 4.101 -3.196 9.768 1.00 92.19 155 PHE A N 1
ATOM 1242 C CA . PHE A 1 155 ? 3.524 -2.093 8.983 1.00 92.19 155 PHE A CA 1
ATOM 1243 C C . PHE A 1 155 ? 4.571 -1.172 8.329 1.00 92.19 155 PHE A C 1
ATOM 1245 O O . PHE A 1 155 ? 4.502 -0.932 7.128 1.00 92.19 155 PHE A O 1
ATOM 1252 N N . GLY A 1 156 ? 5.566 -0.703 9.092 1.00 91.56 156 GLY A N 1
ATOM 1253 C CA . GLY A 1 156 ? 6.593 0.229 8.605 1.00 91.56 156 GLY A CA 1
ATOM 1254 C C . GLY A 1 156 ? 7.545 -0.351 7.551 1.00 91.56 156 GLY A C 1
ATOM 1255 O O . GLY A 1 156 ? 8.192 0.411 6.841 1.00 91.56 156 GLY A O 1
ATOM 1256 N N . ALA A 1 157 ? 7.615 -1.680 7.421 1.00 92.75 157 ALA A N 1
ATOM 1257 C CA . ALA A 1 157 ? 8.416 -2.356 6.401 1.00 92.75 157 ALA A CA 1
ATOM 1258 C C . ALA A 1 157 ? 7.645 -2.586 5.088 1.00 92.75 157 ALA A C 1
ATOM 1260 O O . ALA A 1 157 ? 8.235 -3.003 4.092 1.00 92.75 157 ALA A O 1
ATOM 1261 N N . LEU A 1 158 ? 6.333 -2.324 5.063 1.00 93.81 158 LEU A N 1
ATOM 1262 C CA . LEU A 1 158 ? 5.546 -2.371 3.834 1.00 93.81 158 LEU A CA 1
ATOM 1263 C C . LEU A 1 158 ? 5.868 -1.159 2.945 1.00 93.81 158 LEU A C 1
ATOM 1265 O O . LEU A 1 158 ? 6.113 -0.047 3.424 1.00 93.81 158 LEU A O 1
ATOM 1269 N N . LEU A 1 159 ? 5.787 -1.356 1.627 1.00 92.69 159 LEU A N 1
ATOM 1270 C CA . LEU A 1 159 ? 5.910 -0.267 0.655 1.00 92.69 159 LEU A CA 1
ATOM 1271 C C . LEU A 1 159 ? 4.889 0.836 0.960 1.00 92.69 159 LEU A C 1
ATOM 1273 O O . LEU A 1 159 ? 3.739 0.547 1.289 1.00 92.69 159 LEU A O 1
ATOM 1277 N N . LYS A 1 160 ? 5.278 2.105 0.825 1.00 91.31 160 LYS A N 1
ATOM 1278 C CA . LYS A 1 160 ? 4.415 3.246 1.175 1.00 91.31 160 LYS A CA 1
ATOM 1279 C C . LYS A 1 160 ? 3.039 3.230 0.488 1.00 91.31 160 LYS A C 1
ATOM 1281 O O . LYS A 1 160 ? 2.041 3.402 1.192 1.00 91.31 160 LYS A O 1
ATOM 1286 N N . PRO A 1 161 ? 2.919 2.928 -0.821 1.00 92.06 161 PRO A N 1
ATOM 1287 C CA . PRO A 1 161 ? 1.603 2.799 -1.446 1.00 92.06 161 PRO A CA 1
ATOM 1288 C C . PRO A 1 161 ? 0.740 1.707 -0.799 1.00 92.06 161 PRO A C 1
ATOM 1290 O O . PRO A 1 161 ? -0.468 1.868 -0.642 1.00 92.06 161 PRO A O 1
ATOM 1293 N N . VAL A 1 162 ? 1.361 0.607 -0.363 1.00 94.56 162 VAL A N 1
ATOM 1294 C CA . VAL A 1 162 ? 0.685 -0.497 0.333 1.00 94.56 162 VAL A CA 1
ATOM 1295 C C . VAL A 1 162 ? 0.263 -0.073 1.739 1.00 94.56 162 VAL A C 1
ATOM 1297 O O . VAL A 1 162 ? -0.866 -0.365 2.131 1.00 94.56 162 VAL A O 1
ATOM 1300 N N . ARG A 1 163 ? 1.112 0.664 2.470 1.00 94.94 163 ARG A N 1
ATOM 1301 C CA . ARG A 1 163 ? 0.788 1.211 3.798 1.00 94.94 163 ARG A CA 1
ATOM 1302 C C . ARG A 1 163 ? -0.468 2.072 3.774 1.00 94.94 163 ARG A C 1
ATOM 1304 O O . ARG A 1 163 ? -1.326 1.883 4.626 1.00 94.94 163 ARG A O 1
ATOM 1311 N N . LEU A 1 164 ? -0.632 2.933 2.768 1.00 94.44 164 LEU A N 1
ATOM 1312 C CA . LEU A 1 164 ? -1.847 3.741 2.617 1.00 94.44 164 LEU A CA 1
ATOM 1313 C C . LEU A 1 164 ? -3.109 2.875 2.509 1.00 94.44 164 LEU A C 1
ATOM 1315 O O . LEU A 1 164 ? -4.100 3.119 3.196 1.00 94.44 164 LEU A O 1
ATOM 1319 N N . HIS A 1 165 ? -3.066 1.835 1.679 1.00 95.56 165 HIS A N 1
ATOM 1320 C CA . HIS A 1 165 ? -4.195 0.925 1.512 1.00 95.56 165 HIS A CA 1
ATOM 1321 C C . HIS A 1 165 ? -4.464 0.072 2.759 1.00 95.56 165 HIS A C 1
ATOM 1323 O O . HIS A 1 165 ? -5.625 -0.147 3.102 1.00 95.56 165 HIS A O 1
ATOM 1329 N N . VAL A 1 166 ? -3.415 -0.388 3.445 1.00 95.50 166 VAL A N 1
ATOM 1330 C CA . VAL A 1 166 ? -3.528 -1.094 4.729 1.00 95.50 166 VAL A CA 1
ATOM 1331 C C . VAL A 1 166 ? -4.130 -0.186 5.795 1.00 95.50 166 VAL A C 1
ATOM 1333 O O . VAL A 1 166 ? -4.993 -0.637 6.539 1.00 95.50 166 VAL A O 1
ATOM 1336 N N . SER A 1 167 ? -3.764 1.094 5.830 1.00 95.19 167 SER A N 1
ATOM 1337 C CA . SER A 1 167 ? -4.339 2.051 6.774 1.00 95.19 167 SER A CA 1
ATOM 1338 C C . SER A 1 167 ? -5.825 2.302 6.553 1.00 95.19 167 SER A C 1
ATOM 1340 O O . SER A 1 167 ? -6.558 2.357 7.534 1.00 95.19 167 SER A O 1
ATOM 1342 N N . GLU A 1 168 ? -6.303 2.367 5.302 1.00 95.50 168 GLU A N 1
ATOM 1343 C CA . GLU A 1 168 ? -7.752 2.435 5.030 1.00 95.50 168 GLU A CA 1
ATOM 1344 C C . GLU A 1 168 ? -8.480 1.237 5.664 1.00 95.50 168 GLU A C 1
ATOM 1346 O O . GLU A 1 168 ? -9.527 1.399 6.285 1.00 95.50 168 GLU A O 1
ATOM 1351 N N . LEU A 1 169 ? -7.905 0.037 5.544 1.00 95.06 169 LEU A N 1
ATOM 1352 C CA . LEU A 1 169 ? -8.501 -1.200 6.049 1.00 95.06 169 LEU A CA 1
ATOM 1353 C C . LEU A 1 169 ? -8.391 -1.332 7.575 1.00 95.06 169 LEU A C 1
ATOM 1355 O O . LEU A 1 169 ? -9.350 -1.753 8.211 1.00 95.06 169 LEU A O 1
ATOM 1359 N N . GLU A 1 170 ? -7.264 -0.959 8.182 1.00 93.94 170 GLU A N 1
ATOM 1360 C CA . GLU A 1 170 ? -7.085 -0.981 9.641 1.00 93.94 170 GLU A CA 1
ATOM 1361 C C . GLU A 1 170 ? -7.997 0.037 10.343 1.00 93.94 170 GLU A C 1
ATOM 1363 O O . GLU A 1 170 ? -8.562 -0.277 11.391 1.00 93.94 170 GLU A O 1
ATOM 1368 N N . LEU A 1 171 ? -8.231 1.206 9.732 1.00 93.56 171 LEU A N 1
ATOM 1369 C CA . LEU A 1 171 ? -9.199 2.187 10.231 1.00 93.56 171 LEU A CA 1
ATOM 1370 C C . LEU A 1 171 ? -10.635 1.654 10.216 1.00 93.56 171 LEU A C 1
ATOM 1372 O O . LEU A 1 171 ? -11.403 2.005 11.099 1.00 93.56 171 LEU A O 1
ATOM 1376 N N . ILE A 1 172 ? -11.004 0.796 9.264 1.00 92.62 172 ILE A N 1
ATOM 1377 C CA . ILE A 1 172 ? -12.311 0.111 9.265 1.00 92.62 172 ILE A CA 1
ATOM 1378 C C . ILE A 1 172 ? -12.321 -1.010 10.307 1.00 92.62 172 ILE A C 1
ATOM 1380 O O . ILE A 1 172 ? -13.303 -1.226 11.012 1.00 92.62 172 ILE A O 1
ATOM 1384 N N . ARG A 1 173 ? -11.209 -1.740 10.407 1.00 89.69 173 ARG A N 1
ATOM 1385 C CA . ARG A 1 173 ? -11.073 -2.923 11.253 1.00 89.69 173 ARG A CA 1
ATOM 1386 C C . ARG A 1 173 ? -11.151 -2.601 12.746 1.00 89.69 173 ARG A C 1
ATOM 1388 O O . ARG A 1 173 ? -11.757 -3.378 13.484 1.00 89.69 173 ARG A O 1
ATOM 1395 N N . ASN A 1 174 ? -10.500 -1.518 13.180 1.00 88.12 174 ASN A N 1
ATOM 1396 C CA . ASN A 1 174 ? -10.510 -1.014 14.556 1.00 88.12 174 ASN A CA 1
ATOM 1397 C C . ASN A 1 174 ? -10.187 0.504 14.589 1.00 88.12 174 ASN A C 1
ATOM 1399 O O . ASN A 1 174 ? -9.041 0.879 14.864 1.00 88.12 174 ASN A O 1
ATOM 1403 N N . PRO A 1 175 ? -11.174 1.383 14.316 1.00 89.25 175 PRO A N 1
ATOM 1404 C CA . PRO A 1 175 ? -10.937 2.810 14.078 1.00 89.25 175 PRO A CA 1
ATOM 1405 C C . PRO A 1 175 ? -10.194 3.533 15.207 1.00 89.25 175 PRO A C 1
ATOM 1407 O O . PRO A 1 175 ? -9.195 4.208 14.958 1.00 89.25 175 PRO A O 1
ATOM 1410 N N . SER A 1 176 ? -10.653 3.383 16.455 1.00 85.38 176 SER A N 1
ATOM 1411 C CA . SER A 1 176 ? -10.112 4.132 17.598 1.00 85.38 176 SER A CA 1
ATOM 1412 C C . SER A 1 176 ? -8.670 3.748 17.916 1.00 85.38 176 SER A C 1
ATOM 1414 O O . SER A 1 176 ? -7.828 4.616 18.139 1.00 85.38 176 SER A O 1
ATOM 1416 N N . PHE A 1 177 ? -8.358 2.451 17.907 1.00 87.12 177 PHE A N 1
ATOM 1417 C CA . PHE A 1 177 ? -6.991 2.002 18.145 1.00 87.12 177 PHE A CA 1
ATOM 1418 C C . PHE A 1 177 ? -6.079 2.358 16.965 1.00 87.12 177 PHE A C 1
ATOM 1420 O O . PHE A 1 177 ? -4.931 2.752 17.184 1.00 87.12 177 PHE A O 1
ATOM 1427 N N . ALA A 1 178 ? -6.559 2.224 15.722 1.00 89.25 178 ALA A N 1
ATOM 1428 C CA . ALA A 1 178 ? -5.780 2.569 14.535 1.00 89.25 178 ALA A CA 1
ATOM 1429 C C . ALA A 1 178 ? -5.381 4.053 14.540 1.00 89.25 178 ALA A C 1
ATOM 1431 O O . ALA A 1 178 ? -4.211 4.361 14.318 1.00 89.25 178 ALA A O 1
ATOM 1432 N N . GLN A 1 179 ? -6.311 4.953 14.886 1.00 90.81 179 GLN A N 1
ATOM 1433 C CA . GLN A 1 179 ? -6.007 6.370 15.096 1.00 90.81 179 GLN A CA 1
ATOM 1434 C C . GLN A 1 179 ? -4.897 6.557 16.131 1.00 90.81 179 GLN A C 1
ATOM 1436 O O . GLN A 1 179 ? -3.871 7.156 15.820 1.00 90.81 179 GLN A O 1
ATOM 1441 N N . TYR A 1 180 ? -5.081 5.997 17.331 1.00 88.31 180 TYR A N 1
ATOM 1442 C CA . TYR A 1 180 ? -4.124 6.130 18.429 1.00 88.31 180 TYR A CA 1
ATOM 1443 C C . TYR A 1 180 ? -2.708 5.706 18.019 1.00 88.31 180 TYR A C 1
ATOM 1445 O O . TYR A 1 180 ? -1.746 6.418 18.292 1.00 88.31 180 TYR A O 1
ATOM 1453 N N . ARG A 1 181 ? -2.563 4.574 17.317 1.00 88.38 181 ARG A N 1
ATOM 1454 C CA . ARG A 1 181 ? -1.243 4.103 16.871 1.00 88.38 181 ARG A CA 1
ATOM 1455 C C . ARG A 1 181 ? -0.612 4.976 15.798 1.00 88.38 181 ARG A C 1
ATOM 1457 O O . ARG A 1 181 ? 0.605 5.135 15.813 1.00 88.38 181 ARG A O 1
ATOM 1464 N N . LEU A 1 182 ? -1.401 5.499 14.863 1.00 90.62 182 LEU A N 1
ATOM 1465 C CA . LEU A 1 182 ? -0.882 6.425 13.859 1.00 90.62 182 LEU A CA 1
ATOM 1466 C C . LEU A 1 182 ? -0.445 7.744 14.504 1.00 90.62 182 LEU A C 1
ATOM 1468 O O . LEU A 1 182 ? 0.585 8.287 14.125 1.00 90.62 182 LEU A O 1
ATOM 1472 N N . GLU A 1 183 ? -1.188 8.244 15.491 1.00 91.38 183 GLU A N 1
ATOM 1473 C CA . GLU A 1 183 ? -0.807 9.438 16.254 1.00 91.38 183 GLU A CA 1
ATOM 1474 C C . GLU A 1 183 ? 0.468 9.202 17.077 1.00 91.38 183 GLU A C 1
ATOM 1476 O O . GLU A 1 183 ? 1.385 10.016 17.018 1.00 91.38 183 GLU A O 1
ATOM 1481 N N . GLU A 1 184 ? 0.576 8.064 17.774 1.00 90.25 184 GLU A N 1
ATOM 1482 C CA . GLU A 1 184 ? 1.766 7.682 18.556 1.00 90.25 184 GLU A CA 1
ATOM 1483 C C . GLU A 1 184 ? 3.038 7.601 17.694 1.00 90.25 184 GLU A C 1
ATOM 1485 O O . GLU A 1 184 ? 4.133 7.891 18.170 1.00 90.25 184 GLU A O 1
ATOM 1490 N N . ARG A 1 185 ? 2.898 7.213 16.421 1.00 88.00 185 ARG A N 1
ATOM 1491 C CA . ARG A 1 185 ? 4.003 7.115 15.456 1.00 88.00 185 ARG A CA 1
ATOM 1492 C C . ARG A 1 185 ? 4.238 8.390 14.644 1.00 88.00 185 ARG A C 1
ATOM 1494 O O . ARG A 1 185 ? 5.093 8.370 13.768 1.00 88.00 185 ARG A O 1
ATOM 1501 N N . GLU A 1 186 ? 3.483 9.462 14.897 1.00 92.31 186 GLU A N 1
ATOM 1502 C CA . GLU A 1 186 ? 3.490 10.695 14.087 1.00 92.31 186 GLU A CA 1
ATOM 1503 C C . GLU A 1 186 ? 3.140 10.454 12.598 1.00 92.31 186 GLU A C 1
ATOM 1505 O O . GLU A 1 186 ? 3.455 11.243 11.712 1.00 92.31 186 GLU A O 1
ATOM 1510 N N . GLU A 1 187 ? 2.424 9.364 12.319 1.00 92.50 187 GLU A N 1
ATOM 1511 C CA . GLU A 1 187 ? 2.057 8.866 10.988 1.00 92.50 187 GLU A CA 1
ATOM 1512 C C . GLU A 1 187 ? 0.607 9.235 10.595 1.00 92.50 187 GLU A C 1
ATOM 1514 O O . GLU A 1 187 ? 0.147 8.923 9.491 1.00 92.50 187 GLU A O 1
ATOM 1519 N N . TRP A 1 188 ? -0.136 9.911 11.483 1.00 93.25 188 TRP A N 1
ATOM 1520 C CA . TRP A 1 188 ? -1.546 10.263 11.270 1.00 93.25 188 TRP A CA 1
ATOM 1521 C C . TRP A 1 188 ? -1.781 11.128 10.031 1.00 93.25 188 TRP A C 1
ATOM 1523 O O . TRP A 1 188 ? -2.695 10.838 9.260 1.00 93.25 188 TRP A O 1
ATOM 1533 N N . GLU A 1 189 ? -0.979 12.168 9.803 1.00 92.25 189 GLU A N 1
ATOM 1534 C CA . GLU A 1 189 ? -1.196 13.055 8.651 1.00 92.25 189 GLU A CA 1
ATOM 1535 C C . GLU A 1 189 ? -1.011 12.319 7.316 1.00 92.25 189 GLU A C 1
ATOM 1537 O O . GLU A 1 189 ? -1.770 12.543 6.370 1.00 92.25 189 GLU A O 1
ATOM 1542 N N . GLU A 1 190 ? -0.053 11.392 7.259 1.00 91.25 190 GLU A N 1
ATOM 1543 C CA . GLU A 1 190 ? 0.279 10.639 6.049 1.00 91.25 190 GLU A CA 1
ATOM 1544 C C . GLU A 1 190 ? -0.740 9.530 5.754 1.00 91.25 190 GLU A C 1
ATOM 1546 O O . GLU A 1 190 ? -1.147 9.353 4.604 1.00 91.25 190 GLU A O 1
ATOM 1551 N N . TYR A 1 191 ? -1.188 8.802 6.782 1.00 92.62 191 TYR A N 1
ATOM 1552 C CA . TYR A 1 191 ? -1.962 7.571 6.594 1.00 92.62 191 TYR A CA 1
ATOM 1553 C C . TYR A 1 191 ? -3.388 7.597 7.151 1.00 92.62 191 TYR A C 1
ATOM 1555 O O . TYR A 1 191 ? -4.141 6.660 6.897 1.00 92.62 191 TYR A O 1
ATOM 1563 N N . GLY A 1 192 ? -3.784 8.640 7.881 1.00 91.00 192 GLY A N 1
ATOM 1564 C CA . GLY A 1 192 ? -5.131 8.799 8.437 1.00 91.00 192 GLY A CA 1
ATOM 1565 C C . GLY A 1 192 ? -5.838 10.051 7.921 1.00 91.00 192 GLY A C 1
ATOM 1566 O O . GLY A 1 192 ? -6.897 9.971 7.290 1.00 91.00 192 GLY A O 1
ATOM 1567 N N . ALA A 1 193 ? -5.236 11.224 8.125 1.00 90.88 193 ALA A N 1
ATOM 1568 C CA . ALA A 1 193 ? -5.821 12.504 7.736 1.00 90.88 193 ALA A CA 1
ATOM 1569 C C . ALA A 1 193 ? -6.034 12.617 6.221 1.00 90.88 193 ALA A C 1
ATOM 1571 O O . ALA A 1 193 ? -6.991 13.259 5.792 1.00 90.88 193 ALA A O 1
ATOM 1572 N N . VAL A 1 194 ? -5.206 11.952 5.407 1.00 90.88 194 VAL A N 1
ATOM 1573 C CA . VAL A 1 194 ? -5.323 11.924 3.939 1.00 90.88 194 VAL A CA 1
ATOM 1574 C C . VAL A 1 194 ? -6.718 11.503 3.449 1.00 90.88 194 VAL A C 1
ATOM 1576 O O . VAL A 1 194 ? -7.206 12.020 2.441 1.00 90.88 194 VAL A O 1
ATOM 1579 N N . PHE A 1 195 ? -7.428 10.647 4.193 1.00 92.31 195 PHE A N 1
ATOM 1580 C CA . PHE A 1 195 ? -8.774 10.196 3.824 1.00 92.31 195 PHE A CA 1
ATOM 1581 C C . PHE A 1 195 ? -9.849 11.285 3.921 1.00 92.31 195 PHE A C 1
ATOM 1583 O O . PHE A 1 195 ? -10.928 11.118 3.343 1.00 92.31 195 PHE A O 1
ATOM 1590 N N . ARG A 1 196 ? -9.553 12.435 4.546 1.00 89.44 196 ARG A N 1
ATOM 1591 C CA . ARG A 1 196 ? -10.425 13.623 4.495 1.00 89.44 196 ARG A CA 1
ATOM 1592 C C . ARG A 1 196 ? -10.626 14.125 3.064 1.00 89.44 196 ARG A C 1
ATOM 1594 O O . ARG A 1 196 ? -11.686 14.650 2.750 1.00 89.44 196 ARG A O 1
ATOM 1601 N N . TRP A 1 197 ? -9.634 13.911 2.198 1.00 88.19 197 TRP A N 1
ATOM 1602 C CA . TRP A 1 197 ? -9.656 14.318 0.791 1.00 88.19 197 TRP A CA 1
ATOM 1603 C C . TRP A 1 197 ? -10.131 13.205 -0.150 1.00 88.19 197 TRP A C 1
ATOM 1605 O O . TRP A 1 197 ? -10.494 13.468 -1.294 1.00 88.19 197 TRP A O 1
ATOM 1615 N N . LYS A 1 198 ? -10.167 11.953 0.323 1.00 87.75 198 LYS A N 1
ATOM 1616 C CA . LYS A 1 198 ? -10.651 10.799 -0.442 1.00 87.75 198 LYS A CA 1
ATOM 1617 C C . LYS A 1 198 ? -12.140 10.592 -0.152 1.00 87.75 198 LYS A C 1
ATOM 1619 O O . LYS A 1 198 ? -12.520 9.839 0.747 1.00 87.75 198 LYS A O 1
ATOM 1624 N N . GLY A 1 199 ? -12.998 11.280 -0.908 1.00 83.44 199 GLY A N 1
ATOM 1625 C CA . GLY A 1 199 ? -14.455 11.273 -0.698 1.00 83.44 199 GLY A CA 1
ATOM 1626 C C . GLY A 1 199 ? -15.093 9.881 -0.772 1.00 83.44 199 GLY A C 1
ATOM 1627 O O . GLY A 1 199 ? -16.019 9.586 -0.024 1.00 8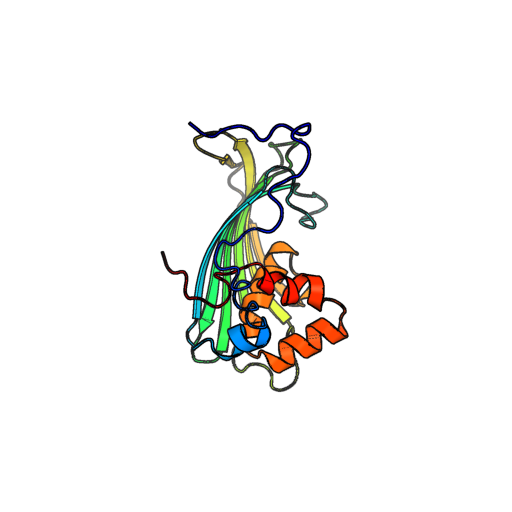3.44 199 GLY A O 1
ATOM 1628 N N . ASN A 1 200 ? -14.535 8.993 -1.596 1.00 86.69 200 ASN A N 1
ATOM 1629 C CA . ASN A 1 200 ? -14.988 7.610 -1.720 1.00 86.69 200 ASN A CA 1
ATOM 1630 C C . ASN A 1 200 ? -14.354 6.651 -0.694 1.00 86.69 200 ASN A C 1
ATOM 1632 O O . ASN A 1 200 ? -14.719 5.477 -0.692 1.00 86.69 200 ASN A O 1
ATOM 1636 N N . ALA A 1 201 ? -13.412 7.095 0.158 1.00 88.12 201 ALA A N 1
ATOM 1637 C CA . ALA A 1 201 ? -12.857 6.275 1.244 1.00 88.12 201 ALA A CA 1
ATOM 1638 C C . ALA A 1 201 ? -13.980 5.730 2.131 1.00 88.12 201 ALA A C 1
ATOM 1640 O O . ALA A 1 201 ? -14.957 6.443 2.382 1.00 88.12 201 ALA A O 1
ATOM 1641 N N . PHE A 1 202 ? -13.826 4.489 2.601 1.00 91.50 202 PHE A N 1
ATOM 1642 C CA . PHE A 1 202 ? -14.807 3.822 3.472 1.00 91.50 202 PHE A CA 1
ATOM 1643 C C . PHE A 1 202 ? -16.171 3.524 2.816 1.00 91.50 202 PHE A C 1
ATOM 1645 O O . PHE A 1 202 ? -17.124 3.140 3.484 1.00 91.50 202 PHE A O 1
ATOM 1652 N N . GLN A 1 203 ? -16.278 3.658 1.492 1.00 89.06 203 GLN A N 1
ATOM 1653 C CA . GLN A 1 203 ? -17.439 3.217 0.713 1.00 89.06 203 GLN A CA 1
ATOM 1654 C C . GLN A 1 203 ? -17.096 1.929 -0.035 1.00 89.06 203 GLN A C 1
ATOM 1656 O O . GLN A 1 203 ? -15.945 1.738 -0.434 1.00 89.06 203 GLN A O 1
ATOM 1661 N N . GLN A 1 204 ? -18.072 1.037 -0.223 1.00 84.94 204 GLN A N 1
ATOM 1662 C CA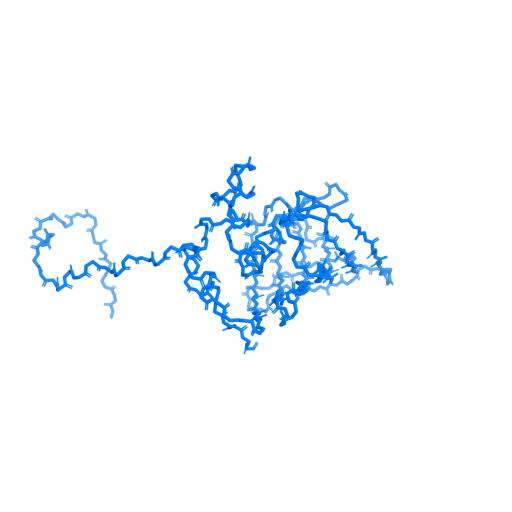 . GLN A 1 204 ? -17.866 -0.126 -1.085 1.00 84.94 204 GLN A CA 1
ATOM 1663 C C . GLN A 1 204 ? -17.637 0.346 -2.524 1.00 84.94 204 GLN A C 1
ATOM 1665 O O . GLN A 1 204 ? -18.395 1.163 -3.043 1.00 84.94 204 GLN A O 1
ATOM 1670 N N . ARG A 1 205 ? -16.576 -0.158 -3.160 1.00 82.88 205 ARG A N 1
ATOM 1671 C CA . ARG A 1 205 ? -16.193 0.201 -4.540 1.00 82.88 205 ARG A CA 1
ATOM 1672 C C . ARG A 1 205 ? -15.916 -1.078 -5.317 1.00 82.88 205 ARG A C 1
ATOM 1674 O O . ARG A 1 205 ? -14.763 -1.404 -5.581 1.00 82.88 205 ARG A O 1
ATOM 1681 N N . VAL A 1 206 ? -16.954 -1.872 -5.549 1.00 74.75 206 VAL A N 1
ATOM 1682 C CA . VAL A 1 206 ? -16.847 -3.151 -6.259 1.00 74.75 206 VAL A CA 1
ATOM 1683 C C . VAL A 1 206 ? -17.455 -2.949 -7.643 1.00 74.75 206 VAL A C 1
ATOM 1685 O O . VAL A 1 206 ? -18.647 -3.162 -7.828 1.00 74.75 206 VAL A O 1
ATOM 1688 N N . GLU A 1 207 ? -16.639 -2.474 -8.582 1.00 56.44 207 GLU A N 1
ATOM 1689 C CA . GLU A 1 207 ? -16.947 -2.447 -10.021 1.00 56.44 207 GLU A CA 1
ATOM 1690 C C . GLU A 1 207 ? -16.013 -3.401 -10.773 1.00 56.44 207 GLU A C 1
ATOM 1692 O O . GLU A 1 207 ? -14.795 -3.438 -10.450 1.00 56.44 207 GLU A O 1
#

Radius of gyration: 20.84 Å; chains: 1; bounding box: 45×62×48 Å

pLDDT: mean 85.6, std 15.73, range [31.52, 98.19]

Sequence (207 aa):
MTAWIDPNETRSNWGQDQDDTLPDRARPTIERAAETGLPFQYREQRYFDGTLSDVRLDGIEYTSGEYVVNGGVMGDHALKLHARGLIWVTEEPAQCRRFKLQVVRDSPPADTVPYGDYDVWQRYQFGSVTVDPIEGPTFEPDDNDIQTERTTAPFGALLKPVRLHVSELELIRNPSFAQYRLEEREEWEEYGAVFRWKGNAFQQRVE

Secondary structure (DSSP, 8-state):
--PPPPTT--SS-TTS-S----PPPPPPHHHHHHTPPSSEEEEEEEEESS---S-EETTEE--EEEEEEEEEE-TT--EEEEEEEEEEETTEEEEEEEEEEEEEEPSSPPTT-SS-EEEEEEEEEEEEEEEETTTEEEEEESSS--EEEEEEEEGGGS-HHHHHHHHHHHHHHSHHHHHHHHHHTT-HHHHTGGGGT-TTTTS-B--

Organism: Halobacterium salinarum (strain ATCC 33171 / DSM 3754 / JCM 8978 / NBRC 102687 / NCIMB 764 / 91-R6) (NCBI:txid2597657)